Protein AF-A0A239PTC6-F1 (afdb_monomer_lite)

Foldseek 3Di:
DAQDPVLVVLLCVQQDAAQFWDADPVGFTAHQSGQGDPPRDHGDGHDNVVSVVSVRVLLVVLLVLCVVLADDDADNLLSSLSSSLCSPPPSVCSSVFPLSVCRNVVNLVVSLVSLQVPQWDQDPNDIDGDVSSNVSSVVSSVSSPDADPVGDDDPCPDPPVVPPPDPPPDDDDDPDPPDDDDDDDDDDDDDDDDDDDDDDPDDDPPPPPPPPDDDDDDDDDDDDDDDDDDDDDDDDDDDDDDDDDDDDDDPVVVVVVVVVVVVVVVVVVVVVVVVVVVVVVVVD

Secondary structure (DSSP, 8-state):
----HHHHHHHHHHH--EEEEEE-TTS-EEEETTEESTT--TT-B--HHHHHHHHHHHHHHHHHHHHHH--S---HHHHHHHHHHHHHH-HHHHHH-HHHHHHTTT-HHHHHHHHHT--EEEETTEEEE-HHHHHHHHHHHHHHTSPPSS----TT----GGG--------PPPPP---------------------------SSSSSSSS--------------------------PPPPPPPPPPPPPHHHHHHHHHHHHHHHHHHHHHHHHHHHHHHHTT-

Sequence (284 aa):
MKTSPNGVALIKRFEGLELEAYQDIAGIWTIGYGHTGPDVKPGMKITEAEAEALLKRDLKPREEAVERLVKVPLNQNEFDALVSFVYNVGIEAFRKSTALRRLNKGDRIGAAEALTWWNKATVGGVLREVAGLTRRRAAERALFLEPVNPPIVKGEEEVAENSRVTPIEDAPRRPNLAESRSVQGATVAGGAGVAASTLGRNTAQELESKEAGVEAPAPAQPGETAEAGEGAPTETTEVPAEPPTPRKPPIEEAQIQLALMILIVLAVLYVVFARIDDWLRYRR

pLDDT: mean 74.97, std 26.1, range [28.08, 98.81]

Structure (mmCIF, N/CA/C/O backbone):
data_AF-A0A239PTC6-F1
#
_entry.id   AF-A0A239PTC6-F1
#
loop_
_atom_site.group_PDB
_atom_site.id
_atom_site.type_symbol
_atom_site.label_atom_id
_atom_site.label_alt_id
_atom_site.label_comp_id
_atom_site.label_asym_id
_atom_site.label_entity_id
_atom_site.label_seq_id
_atom_site.pdbx_PDB_ins_code
_atom_site.Cartn_x
_atom_site.Cartn_y
_atom_site.Cartn_z
_atom_site.occupancy
_atom_site.B_iso_or_equiv
_atom_site.auth_seq_id
_atom_site.auth_comp_id
_atom_site.auth_asym_id
_atom_site.auth_atom_id
_atom_site.pdbx_PDB_model_num
ATOM 1 N N . MET A 1 1 ? -10.025 -5.919 -13.289 1.00 92.88 1 MET A N 1
ATOM 2 C CA . MET A 1 1 ? -9.471 -6.918 -12.350 1.00 92.88 1 MET A CA 1
ATOM 3 C C . MET A 1 1 ? -9.957 -6.598 -10.942 1.00 92.88 1 MET A C 1
ATOM 5 O O . MET A 1 1 ? -10.418 -5.487 -10.701 1.00 92.88 1 MET A O 1
ATOM 9 N N . LYS A 1 2 ? -9.903 -7.565 -10.025 1.00 96.94 2 LYS A N 1
ATOM 10 C CA . LYS A 1 2 ? -10.209 -7.375 -8.600 1.00 96.94 2 LYS A CA 1
ATOM 11 C C . LYS A 1 2 ? -9.191 -8.118 -7.757 1.00 96.94 2 LYS A C 1
ATOM 13 O O . LYS A 1 2 ? -8.628 -9.097 -8.231 1.00 96.94 2 LYS A O 1
ATOM 18 N N . THR A 1 3 ? -8.941 -7.622 -6.553 1.00 97.94 3 THR A N 1
ATOM 19 C CA . THR A 1 3 ? -7.956 -8.180 -5.622 1.00 97.94 3 THR A CA 1
ATOM 20 C C . THR A 1 3 ? -8.396 -9.585 -5.223 1.00 97.94 3 THR A C 1
ATOM 22 O O . THR A 1 3 ? -9.521 -9.761 -4.750 1.00 97.94 3 THR A O 1
ATOM 25 N N . SER A 1 4 ? -7.552 -10.595 -5.433 1.00 97.75 4 SER A N 1
ATOM 26 C CA . SER A 1 4 ? -7.907 -11.977 -5.092 1.00 97.75 4 SER A CA 1
ATOM 27 C C . SER A 1 4 ? -7.868 -12.207 -3.571 1.00 97.75 4 SER A C 1
ATOM 29 O O . SER A 1 4 ? -7.294 -11.395 -2.837 1.00 97.75 4 SER A O 1
ATOM 31 N N . PRO A 1 5 ? -8.412 -13.332 -3.066 1.00 97.31 5 PRO A N 1
ATOM 32 C CA . PRO A 1 5 ? -8.264 -13.714 -1.662 1.00 97.31 5 PRO A CA 1
ATOM 33 C C . PRO A 1 5 ? -6.803 -13.732 -1.181 1.00 97.31 5 PRO A C 1
ATOM 35 O O . PRO A 1 5 ? -6.547 -13.372 -0.035 1.00 97.31 5 PRO A O 1
ATOM 38 N N . ASN A 1 6 ? -5.842 -14.064 -2.055 1.00 95.38 6 ASN A N 1
ATOM 39 C CA . ASN A 1 6 ? -4.414 -14.057 -1.722 1.00 95.38 6 ASN A CA 1
ATOM 40 C C . ASN A 1 6 ? -3.893 -12.624 -1.526 1.00 95.38 6 ASN A C 1
ATOM 42 O O . ASN A 1 6 ? -3.207 -12.350 -0.540 1.00 95.38 6 ASN A O 1
ATOM 46 N N . GLY A 1 7 ? -4.266 -11.690 -2.409 1.00 97.50 7 GLY A N 1
ATOM 47 C CA . GLY A 1 7 ? -3.957 -10.266 -2.257 1.00 97.50 7 GLY A CA 1
ATOM 48 C C . GLY A 1 7 ? -4.593 -9.649 -1.008 1.00 97.50 7 GLY A C 1
ATOM 49 O O . GLY A 1 7 ? -3.926 -8.934 -0.262 1.00 97.50 7 GLY A O 1
ATOM 50 N N . VAL A 1 8 ? -5.855 -9.985 -0.717 1.00 98.12 8 VAL A N 1
ATOM 51 C CA . VAL A 1 8 ? -6.543 -9.546 0.510 1.00 98.12 8 VAL A CA 1
ATOM 52 C C . VAL A 1 8 ? -5.846 -10.097 1.759 1.00 98.12 8 VAL A C 1
ATOM 54 O O . VAL A 1 8 ? -5.595 -9.339 2.695 1.00 98.12 8 VAL A O 1
ATOM 57 N N . ALA A 1 9 ? -5.474 -11.381 1.774 1.00 97.50 9 ALA A N 1
ATOM 58 C CA . ALA A 1 9 ? -4.747 -11.994 2.886 1.00 97.50 9 ALA A CA 1
ATOM 59 C C . ALA A 1 9 ? -3.350 -11.375 3.090 1.00 97.50 9 ALA A C 1
ATOM 61 O O . ALA A 1 9 ? -2.941 -11.149 4.232 1.00 97.50 9 ALA A O 1
ATOM 62 N N . LEU A 1 10 ? -2.641 -11.044 2.003 1.00 97.62 10 LEU A N 1
ATOM 63 C CA . LEU A 1 10 ? -1.358 -10.340 2.057 1.00 97.62 10 LEU A CA 1
ATOM 64 C C . LEU A 1 10 ? -1.500 -8.964 2.725 1.00 97.62 10 LEU A C 1
ATOM 66 O O . LEU A 1 10 ? -0.682 -8.620 3.576 1.00 97.62 10 LEU A O 1
ATOM 70 N N . ILE A 1 11 ? -2.548 -8.210 2.383 1.00 98.25 11 ILE A N 1
ATOM 71 C CA . ILE A 1 11 ? -2.826 -6.887 2.962 1.00 98.25 11 ILE A CA 1
ATOM 72 C C . ILE A 1 11 ? -3.223 -7.018 4.436 1.00 98.25 11 ILE A C 1
ATOM 74 O O . ILE A 1 11 ? -2.553 -6.425 5.282 1.00 98.25 11 ILE A O 1
ATOM 78 N N . LYS A 1 12 ? -4.213 -7.867 4.771 1.00 97.94 12 LYS A N 1
ATOM 79 C CA . LYS A 1 12 ? -4.626 -8.140 6.166 1.00 97.94 12 LYS A CA 1
ATOM 80 C C . LYS A 1 12 ? -3.421 -8.438 7.073 1.00 97.94 12 LYS A C 1
ATOM 82 O O . LYS A 1 12 ? -3.334 -7.911 8.179 1.00 97.94 12 LYS A O 1
ATOM 87 N N . ARG A 1 13 ? -2.469 -9.249 6.588 1.00 96.56 13 ARG A N 1
ATOM 88 C CA . ARG A 1 13 ? -1.244 -9.647 7.308 1.00 96.56 13 ARG A CA 1
ATOM 89 C C . ARG A 1 13 ? -0.297 -8.483 7.631 1.00 96.56 13 ARG A C 1
ATOM 91 O O . ARG A 1 13 ? 0.494 -8.615 8.564 1.00 96.56 13 ARG A O 1
ATOM 98 N N . PHE A 1 14 ? -0.325 -7.389 6.868 1.00 96.38 14 PHE A N 1
ATOM 99 C CA . PHE A 1 14 ? 0.572 -6.246 7.066 1.00 96.38 14 PHE A CA 1
ATOM 100 C C . PHE A 1 14 ? -0.079 -5.011 7.694 1.00 96.38 14 PHE A C 1
ATOM 102 O O . PHE A 1 14 ? 0.671 -4.211 8.248 1.00 96.38 14 PHE A O 1
ATOM 109 N N . GLU A 1 15 ? -1.407 -4.859 7.642 1.00 95.06 15 GLU A N 1
ATOM 110 C CA . GLU A 1 15 ? -2.094 -3.784 8.384 1.00 95.06 15 GLU A CA 1
ATOM 111 C C . GLU A 1 15 ? -2.404 -4.173 9.841 1.00 95.06 15 GLU A C 1
ATOM 113 O O . GLU A 1 15 ? -2.345 -3.319 10.719 1.00 95.06 15 GLU A O 1
ATOM 118 N N . GLY A 1 16 ? -2.710 -5.450 10.114 1.00 92.44 16 GLY A N 1
ATOM 119 C CA . GLY A 1 16 ? -3.310 -5.864 11.391 1.00 92.44 16 GLY A CA 1
ATOM 120 C C . GLY A 1 16 ? -4.822 -5.603 11.439 1.00 92.44 16 GLY A C 1
ATOM 121 O O . GLY A 1 16 ? -5.391 -5.074 10.488 1.00 92.44 16 GLY A O 1
ATOM 122 N N . LEU A 1 17 ? -5.487 -6.024 12.519 1.00 97.19 17 LEU A N 1
ATOM 123 C CA . LEU A 1 17 ? -6.933 -5.867 12.714 1.00 97.19 17 LEU A CA 1
ATOM 124 C C . LEU A 1 17 ? -7.209 -5.225 14.073 1.00 97.19 17 LEU A C 1
ATOM 126 O O . LEU A 1 17 ? -7.055 -5.886 15.095 1.00 97.19 17 LEU A O 1
ATOM 130 N N . GLU A 1 18 ? -7.690 -3.984 14.066 1.00 97.56 18 GLU A N 1
ATOM 131 C CA . GLU A 1 18 ? -8.126 -3.281 15.276 1.00 97.56 18 GLU A CA 1
ATOM 132 C C . GLU A 1 18 ? -9.652 -3.124 15.275 1.00 97.56 18 GLU A C 1
ATOM 134 O O . GLU A 1 18 ? -10.223 -2.445 14.421 1.00 97.56 18 GLU A O 1
ATOM 139 N N . LEU A 1 19 ? -10.345 -3.777 16.211 1.00 98.25 19 LEU A N 1
ATOM 140 C CA . LEU A 1 19 ? -11.817 -3.765 16.269 1.00 98.25 19 LEU A CA 1
ATOM 141 C C . LEU A 1 19 ? -12.398 -2.542 16.998 1.00 98.25 19 LEU A C 1
ATOM 143 O O . LEU A 1 19 ? -13.612 -2.335 16.978 1.00 98.25 19 LEU A O 1
ATOM 147 N N . GLU A 1 20 ? -11.549 -1.718 17.610 1.00 98.06 20 GLU A N 1
ATOM 148 C CA . GLU A 1 20 ? -11.923 -0.478 18.293 1.00 98.06 20 GLU A CA 1
ATOM 149 C C . GLU A 1 20 ? -11.171 0.704 17.672 1.00 98.06 20 GLU A C 1
ATOM 151 O O . GLU A 1 20 ? -10.013 0.575 17.275 1.00 98.06 20 GLU A O 1
ATOM 156 N N . ALA A 1 21 ? -11.828 1.860 17.555 1.00 97.69 21 ALA A N 1
ATOM 157 C CA . ALA A 1 21 ? -11.207 3.044 16.974 1.00 97.69 21 ALA A CA 1
ATOM 158 C C . ALA A 1 21 ? -10.079 3.571 17.871 1.00 97.69 21 ALA A C 1
ATOM 160 O O . ALA A 1 21 ? -10.308 3.908 19.036 1.00 97.69 21 ALA A O 1
ATOM 161 N N . TYR A 1 22 ? -8.889 3.717 17.294 1.00 96.06 22 TYR A N 1
ATOM 162 C CA . TYR A 1 22 ? -7.695 4.263 17.939 1.00 96.06 22 TYR A CA 1
ATOM 163 C C . TYR A 1 22 ? -7.181 5.489 17.172 1.00 96.06 22 TYR A C 1
ATOM 165 O O . TYR A 1 22 ? -7.601 5.745 16.043 1.00 96.06 22 TYR A O 1
ATOM 173 N N . GLN A 1 23 ? -6.277 6.262 17.775 1.00 93.88 23 GLN A N 1
ATOM 174 C CA . GLN A 1 23 ? -5.541 7.315 17.069 1.00 93.88 23 GLN A CA 1
ATOM 175 C C . GLN A 1 23 ? -4.155 6.803 16.679 1.00 93.88 23 GLN A C 1
ATOM 177 O O . GLN A 1 23 ? -3.446 6.236 17.511 1.00 93.88 23 GLN A O 1
ATOM 182 N N . ASP A 1 24 ? -3.767 7.006 15.422 1.00 89.88 24 ASP A N 1
ATOM 183 C CA . ASP A 1 24 ? -2.417 6.698 14.953 1.00 89.88 24 ASP A CA 1
ATOM 184 C C . ASP A 1 24 ? -1.373 7.716 15.467 1.00 89.88 24 ASP A C 1
ATOM 186 O O . ASP A 1 24 ? -1.684 8.671 16.183 1.00 89.88 24 ASP A O 1
ATOM 190 N N . ILE A 1 25 ? -0.108 7.547 15.065 1.00 83.31 25 ILE A N 1
ATOM 191 C CA . ILE A 1 25 ? 0.990 8.458 15.438 1.00 83.31 25 ILE A CA 1
ATOM 192 C C . ILE A 1 25 ? 0.851 9.890 14.876 1.00 83.31 25 ILE A C 1
ATOM 194 O O . ILE A 1 25 ? 1.637 10.760 15.247 1.00 83.31 25 ILE A O 1
ATOM 198 N N . ALA A 1 26 ? -0.115 10.140 13.987 1.00 82.25 26 ALA A N 1
ATOM 199 C CA . ALA A 1 26 ? -0.477 11.456 13.465 1.00 82.25 26 ALA A CA 1
ATOM 200 C C . ALA A 1 26 ? -1.781 12.005 14.091 1.00 82.25 26 ALA A C 1
ATOM 202 O O . ALA A 1 26 ? -2.231 13.090 13.719 1.00 82.25 26 ALA A O 1
ATOM 203 N N . GLY A 1 27 ? -2.384 11.286 15.047 1.00 89.12 27 GLY A N 1
ATOM 204 C CA . GLY A 1 27 ? -3.640 11.650 15.706 1.00 89.12 27 GLY A CA 1
ATOM 205 C C . GLY A 1 27 ? -4.903 11.291 14.912 1.00 89.12 27 GLY A C 1
ATOM 206 O O . GLY A 1 27 ? -5.996 11.720 15.288 1.00 89.12 27 GLY A O 1
ATOM 207 N N . ILE A 1 28 ? -4.786 10.528 13.823 1.00 93.44 28 ILE A N 1
ATOM 208 C CA . ILE A 1 28 ? -5.886 10.199 12.912 1.00 93.44 28 ILE A CA 1
ATOM 209 C C . ILE A 1 28 ? -6.670 8.998 13.450 1.00 93.44 28 ILE A C 1
ATOM 211 O O . ILE A 1 28 ? -6.102 7.941 13.730 1.00 93.44 28 ILE A O 1
ATOM 215 N N . TRP A 1 29 ? -7.994 9.155 13.560 1.00 96.38 29 TRP A N 1
ATOM 216 C CA . TRP A 1 29 ? -8.897 8.074 13.957 1.00 96.38 29 TRP A CA 1
ATOM 217 C C . TRP A 1 29 ? -8.913 6.959 12.908 1.00 96.38 29 TRP A C 1
ATOM 219 O O . TRP A 1 29 ? -9.290 7.175 11.754 1.00 96.38 29 TRP A O 1
ATOM 229 N N . THR A 1 30 ? -8.501 5.773 13.346 1.00 96.25 30 THR A N 1
ATOM 230 C CA . THR A 1 30 ? -8.235 4.590 12.526 1.00 96.25 30 THR A CA 1
ATOM 231 C C . THR A 1 30 ? -8.948 3.374 13.124 1.00 96.25 30 THR A C 1
ATOM 233 O O . THR A 1 30 ? -9.073 3.273 14.344 1.00 96.25 30 THR A O 1
ATOM 236 N N . ILE A 1 31 ? -9.449 2.464 12.283 1.00 98.31 31 ILE A N 1
ATOM 237 C CA . ILE A 1 31 ? -10.138 1.232 12.709 1.00 98.31 31 ILE A CA 1
ATOM 238 C C . ILE A 1 31 ? -10.003 0.119 11.650 1.00 98.31 31 ILE A C 1
ATOM 240 O O . ILE A 1 31 ? -9.697 0.380 10.487 1.00 98.31 31 ILE A O 1
ATOM 244 N N . GLY A 1 32 ? -10.248 -1.136 12.018 1.00 98.12 32 GLY A N 1
ATOM 245 C CA . GLY A 1 32 ? -10.210 -2.288 11.118 1.00 98.12 32 GLY A CA 1
ATOM 246 C C . GLY A 1 32 ? -8.804 -2.561 10.582 1.00 98.12 32 GLY A C 1
ATOM 247 O O . GLY A 1 32 ? -7.836 -2.573 11.337 1.00 98.12 32 GLY A O 1
ATOM 248 N N . TYR A 1 33 ? -8.692 -2.758 9.266 1.00 97.62 33 TYR A N 1
ATOM 249 C CA . TYR A 1 33 ? -7.422 -2.957 8.553 1.00 97.62 33 TYR A CA 1
ATOM 250 C C . TYR A 1 33 ? -6.807 -1.614 8.106 1.00 97.62 33 TYR A C 1
ATOM 252 O O . TYR A 1 33 ? -6.565 -1.387 6.917 1.00 97.62 33 TYR A O 1
ATOM 260 N N . GLY A 1 34 ? -6.625 -0.684 9.048 1.00 95.38 34 GLY A N 1
ATOM 261 C CA . GLY A 1 34 ? -6.104 0.662 8.770 1.00 95.38 34 GLY A CA 1
ATOM 262 C C . GLY A 1 34 ? -7.085 1.594 8.041 1.00 95.38 34 GLY A C 1
ATOM 263 O O . GLY A 1 34 ? -6.656 2.500 7.324 1.00 95.38 34 GLY A O 1
ATOM 264 N N . HIS A 1 35 ? -8.397 1.378 8.185 1.00 97.25 35 HIS A N 1
ATOM 265 C CA . HIS A 1 35 ? -9.407 2.262 7.607 1.00 97.25 35 HIS A CA 1
ATOM 266 C C . HIS A 1 35 ? -9.439 3.612 8.344 1.00 97.25 35 HIS A C 1
ATOM 268 O O . HIS A 1 35 ? -9.497 3.656 9.573 1.00 97.25 35 HIS A O 1
ATOM 274 N N . THR A 1 36 ? -9.457 4.709 7.584 1.00 94.75 36 THR A N 1
ATOM 275 C CA . THR A 1 36 ? -9.547 6.093 8.077 1.00 94.75 36 THR A CA 1
ATOM 276 C C . THR A 1 36 ? -10.586 6.879 7.274 1.00 94.75 36 THR A C 1
ATOM 278 O O . THR A 1 36 ? -10.716 6.706 6.059 1.00 94.75 36 THR A O 1
ATOM 281 N N . GLY A 1 37 ? -11.333 7.763 7.938 1.00 91.62 37 GLY A N 1
ATOM 282 C CA . GLY A 1 37 ? -12.399 8.542 7.304 1.00 91.62 37 GLY A CA 1
ATOM 283 C C . GLY A 1 37 ? -13.195 9.402 8.295 1.00 91.62 37 GLY A C 1
ATOM 284 O O . GLY A 1 37 ? -13.055 9.227 9.504 1.00 91.62 37 GLY A O 1
ATOM 285 N N . PRO A 1 38 ? -14.047 10.329 7.812 1.00 91.94 38 PRO A N 1
ATOM 286 C CA . PRO A 1 38 ? -14.917 11.159 8.659 1.00 91.94 38 PRO A CA 1
ATOM 287 C C . PRO A 1 38 ? -16.043 10.361 9.349 1.00 91.94 38 PRO A C 1
ATOM 289 O O . PRO A 1 38 ? -16.756 10.884 10.210 1.00 91.94 38 PRO A O 1
ATOM 292 N N . ASP A 1 39 ? -16.228 9.104 8.952 1.00 94.00 39 ASP A N 1
ATOM 293 C CA . ASP A 1 39 ? -17.099 8.116 9.573 1.00 94.00 39 ASP A CA 1
ATOM 294 C C . ASP A 1 39 ? -16.446 7.377 10.759 1.00 94.00 39 ASP A C 1
ATOM 296 O O . ASP A 1 39 ? -17.183 6.902 11.623 1.00 94.00 39 ASP A O 1
ATOM 300 N N . VAL A 1 40 ? -15.110 7.362 10.880 1.00 96.50 40 VAL A N 1
ATOM 301 C CA . VAL A 1 40 ? -14.395 6.793 12.042 1.00 96.50 40 VAL A CA 1
ATOM 302 C C . VAL A 1 40 ? -14.389 7.792 13.203 1.00 96.50 40 VAL A C 1
ATOM 304 O O . VAL A 1 40 ? -14.087 8.972 13.021 1.00 96.50 40 VAL A O 1
ATOM 307 N N . LYS A 1 41 ? -14.760 7.342 14.410 1.00 94.00 41 LYS A N 1
ATOM 308 C CA . LYS A 1 41 ? -15.008 8.214 15.575 1.00 94.00 41 LYS A CA 1
ATOM 309 C C . LYS A 1 41 ? -14.505 7.602 16.892 1.00 94.00 41 LYS A C 1
ATOM 311 O O . LYS A 1 41 ? -14.487 6.376 17.001 1.00 94.00 41 LYS A O 1
ATOM 316 N N . PRO A 1 42 ? -14.165 8.424 17.908 1.00 96.31 42 PRO A N 1
ATOM 317 C CA . PRO A 1 42 ? -13.786 7.937 19.234 1.00 96.31 42 PRO A CA 1
ATOM 318 C C . PRO A 1 42 ? -14.818 6.956 19.806 1.00 96.31 42 PRO A C 1
ATOM 320 O O . PRO A 1 42 ? -16.018 7.226 19.761 1.00 96.31 42 PRO A O 1
ATOM 323 N N . GLY A 1 43 ? -14.355 5.832 20.358 1.00 95.81 43 GLY A N 1
ATOM 324 C CA . GLY A 1 43 ? -15.219 4.821 20.985 1.00 95.81 43 GLY A CA 1
ATOM 325 C C . GLY A 1 43 ? -16.064 3.978 20.019 1.00 95.81 43 GLY A C 1
ATOM 326 O O . GLY A 1 43 ? -16.847 3.148 20.478 1.00 95.81 43 GLY A O 1
ATOM 327 N N . MET A 1 44 ? -15.917 4.153 18.701 1.00 97.62 44 MET A N 1
ATOM 328 C CA . MET A 1 44 ? -16.504 3.247 17.712 1.00 97.62 44 MET A CA 1
ATOM 329 C C . MET A 1 44 ? -15.878 1.853 17.843 1.00 97.62 44 MET A C 1
ATOM 331 O O . MET A 1 44 ? -14.659 1.726 17.944 1.00 97.62 44 MET A O 1
ATOM 335 N N . LYS A 1 45 ? -16.714 0.812 17.800 1.00 98.25 45 LYS A N 1
ATOM 336 C CA . LYS A 1 45 ? -16.296 -0.594 17.721 1.00 98.25 45 LYS A CA 1
ATOM 337 C C . LYS A 1 45 ? -16.974 -1.258 16.527 1.00 98.25 45 LYS A C 1
ATOM 339 O O . LYS A 1 45 ? -18.082 -0.857 16.170 1.00 98.25 45 LYS A O 1
ATOM 344 N N . ILE A 1 46 ? -16.322 -2.251 15.931 1.00 98.31 46 ILE A N 1
ATOM 345 C CA . ILE A 1 46 ? -16.830 -3.017 14.784 1.00 98.31 46 ILE A CA 1
ATOM 346 C C . ILE A 1 46 ? -16.567 -4.514 14.948 1.00 98.31 46 ILE A C 1
ATOM 348 O O . ILE A 1 46 ? -15.688 -4.934 15.696 1.00 98.31 46 ILE A O 1
ATOM 352 N N . THR A 1 47 ? -17.314 -5.331 14.213 1.00 98.56 47 THR A N 1
ATOM 353 C CA . THR A 1 47 ? -17.015 -6.755 14.008 1.00 98.56 47 THR A CA 1
ATOM 354 C C . THR A 1 47 ? -15.929 -6.956 12.943 1.00 98.56 47 THR A C 1
ATOM 356 O O . THR A 1 47 ? -15.689 -6.081 12.107 1.00 98.56 47 THR A O 1
ATOM 359 N N . GLU A 1 48 ? -15.301 -8.139 12.892 1.00 97.81 48 GLU A N 1
ATOM 360 C CA . GLU A 1 48 ? -14.373 -8.471 11.793 1.00 97.81 48 GLU A CA 1
ATOM 361 C C . GLU A 1 48 ? -15.073 -8.427 10.419 1.00 97.81 48 GLU A C 1
ATOM 363 O O . GLU A 1 48 ? -14.477 -7.985 9.439 1.00 97.81 48 GLU A O 1
ATOM 368 N N . ALA A 1 49 ? -16.353 -8.805 10.337 1.00 98.06 49 ALA A N 1
ATOM 369 C CA . ALA A 1 49 ? -17.125 -8.744 9.094 1.00 98.06 49 ALA A CA 1
ATOM 370 C C . ALA A 1 49 ? -17.297 -7.300 8.578 1.00 98.06 49 ALA A C 1
ATOM 372 O O . ALA A 1 49 ? -17.210 -7.049 7.373 1.00 98.06 49 ALA A O 1
ATOM 373 N N . GLU A 1 50 ? -17.482 -6.336 9.481 1.00 98.19 50 GLU A N 1
ATOM 374 C CA . GLU A 1 50 ? -17.497 -4.908 9.151 1.00 98.19 50 GLU A CA 1
ATOM 375 C C . GLU A 1 50 ? -16.092 -4.396 8.806 1.00 98.19 50 GLU A C 1
ATOM 377 O O . GLU A 1 50 ? -15.944 -3.651 7.837 1.00 98.19 50 GLU A O 1
ATOM 382 N N . ALA A 1 51 ? -15.044 -4.852 9.502 1.00 98.25 51 ALA A N 1
ATOM 383 C CA . ALA A 1 51 ? -13.657 -4.540 9.146 1.00 98.25 51 ALA A CA 1
ATOM 384 C C . ALA A 1 51 ? -13.295 -5.048 7.736 1.00 98.25 51 ALA A C 1
ATOM 386 O O . ALA A 1 51 ? -12.637 -4.341 6.970 1.00 98.25 51 ALA A O 1
ATOM 387 N N . GLU A 1 52 ? -13.777 -6.231 7.339 1.00 97.31 52 GLU A N 1
ATOM 388 C CA . GLU A 1 52 ? -13.665 -6.710 5.960 1.00 97.31 52 GLU A CA 1
ATOM 389 C C . GLU A 1 52 ? -14.451 -5.852 4.965 1.00 97.31 52 GLU A C 1
ATOM 391 O O . GLU A 1 52 ? -13.979 -5.634 3.849 1.00 97.31 52 GLU A O 1
ATOM 396 N N . ALA A 1 53 ? -15.654 -5.394 5.323 1.00 97.69 53 ALA A N 1
ATOM 397 C CA . ALA A 1 53 ? -16.458 -4.532 4.460 1.00 97.69 53 ALA A CA 1
ATOM 398 C C . ALA A 1 53 ? -15.776 -3.169 4.238 1.00 97.69 53 ALA A C 1
ATOM 400 O O . ALA A 1 53 ? -15.739 -2.682 3.106 1.00 97.69 53 ALA A O 1
ATOM 401 N N . LEU A 1 54 ? -15.164 -2.603 5.285 1.00 98.25 54 LEU A N 1
ATOM 402 C CA . LEU A 1 54 ? -14.324 -1.406 5.204 1.00 98.25 54 LEU A CA 1
ATOM 403 C C . LEU A 1 54 ? -13.095 -1.643 4.316 1.00 98.25 54 LEU A C 1
ATOM 405 O O . LEU A 1 54 ? -12.879 -0.873 3.383 1.00 98.25 54 LEU A O 1
ATOM 409 N N . LEU A 1 55 ? -12.359 -2.745 4.506 1.00 98.06 55 LEU A N 1
ATOM 410 C CA . LEU A 1 55 ? -11.218 -3.099 3.651 1.00 98.06 55 LEU A CA 1
ATOM 411 C C . LEU A 1 55 ? -11.635 -3.255 2.177 1.00 98.06 55 LEU A C 1
ATOM 413 O O . LEU A 1 55 ? -10.983 -2.711 1.291 1.00 98.06 55 LEU A O 1
ATOM 417 N N . LYS A 1 56 ? -12.754 -3.932 1.889 1.00 97.19 56 LYS A N 1
ATOM 418 C CA . LYS A 1 56 ? -13.296 -4.080 0.522 1.00 97.19 56 LYS A CA 1
ATOM 419 C C . LYS A 1 56 ? -13.712 -2.728 -0.080 1.00 97.19 56 LYS A C 1
ATOM 421 O O . LYS A 1 56 ? -13.472 -2.492 -1.266 1.00 97.19 56 LYS A O 1
ATOM 426 N N . ARG A 1 57 ? -14.279 -1.819 0.727 1.00 97.31 57 ARG A N 1
ATOM 427 C CA . ARG A 1 57 ? -14.580 -0.425 0.341 1.00 97.31 57 ARG A CA 1
ATOM 428 C C . ARG A 1 57 ? -13.303 0.351 0.011 1.00 97.31 57 ARG A C 1
ATOM 430 O O . ARG A 1 57 ? -13.276 1.059 -0.993 1.00 97.31 57 ARG A O 1
ATOM 437 N N . ASP A 1 58 ? -12.254 0.195 0.815 1.00 97.31 58 ASP A N 1
ATOM 438 C CA . ASP A 1 58 ? -10.970 0.862 0.611 1.00 97.31 58 ASP A CA 1
ATOM 439 C C . ASP A 1 58 ? -10.193 0.326 -0.592 1.00 97.31 58 ASP A C 1
ATOM 441 O O . ASP A 1 58 ? -9.613 1.121 -1.331 1.00 97.31 58 ASP A O 1
ATOM 445 N N . LEU A 1 59 ? -10.183 -0.987 -0.833 1.00 98.31 59 LEU A N 1
ATOM 446 C CA . LEU A 1 59 ? -9.453 -1.582 -1.957 1.00 98.31 59 LEU A CA 1
ATOM 447 C C . LEU A 1 59 ? -9.910 -1.007 -3.303 1.00 98.31 59 LEU A C 1
ATOM 449 O O . LEU A 1 59 ? -9.061 -0.709 -4.141 1.00 98.31 59 LEU A O 1
ATOM 453 N N . LYS A 1 60 ? -11.211 -0.748 -3.486 1.00 98.19 60 LYS A N 1
ATOM 454 C CA . LYS A 1 60 ? -11.798 -0.263 -4.749 1.00 98.19 60 LYS A CA 1
ATOM 455 C C . LYS A 1 60 ? -11.033 0.911 -5.408 1.00 98.19 60 LYS A C 1
ATOM 457 O O . LYS A 1 60 ? -10.570 0.730 -6.533 1.00 98.19 60 LYS A O 1
ATOM 462 N N . PRO A 1 61 ? -10.821 2.082 -4.771 1.00 98.06 61 PRO A N 1
ATOM 463 C CA . PRO A 1 61 ? -10.045 3.172 -5.376 1.00 98.06 61 PRO A CA 1
ATOM 464 C C . PRO A 1 61 ? -8.549 2.860 -5.577 1.00 98.06 61 PRO A C 1
ATOM 466 O O . PRO A 1 61 ? -7.901 3.529 -6.385 1.00 98.06 61 PRO A O 1
ATOM 469 N N . ARG A 1 62 ? -7.976 1.864 -4.879 1.00 98.56 62 ARG A N 1
ATOM 470 C CA . ARG A 1 62 ? -6.600 1.391 -5.133 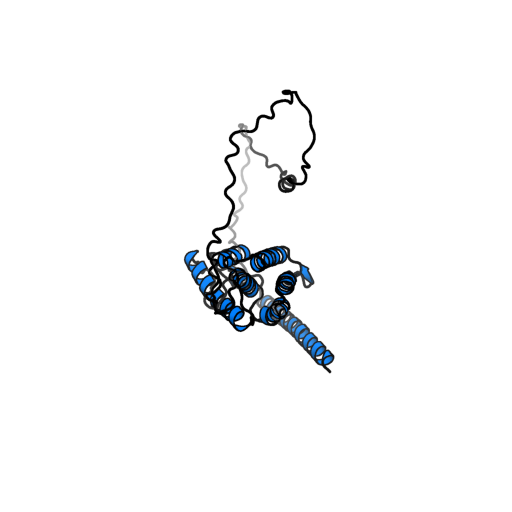1.00 98.56 62 ARG A CA 1
ATOM 471 C C . ARG A 1 62 ? -6.551 0.465 -6.358 1.00 98.56 62 ARG A C 1
ATOM 473 O O . ARG A 1 62 ? -5.665 0.632 -7.191 1.00 98.56 62 ARG A O 1
ATOM 480 N N . GLU A 1 63 ? -7.532 -0.420 -6.527 1.00 98.69 63 GLU A N 1
ATOM 481 C CA . GLU A 1 63 ? -7.731 -1.240 -7.734 1.00 98.69 63 GLU A CA 1
ATOM 482 C C . GLU A 1 63 ? -7.904 -0.359 -8.981 1.00 98.69 63 GLU A C 1
ATOM 484 O O . GLU A 1 63 ? -7.125 -0.466 -9.926 1.00 98.69 63 GLU A O 1
ATOM 489 N N . GLU A 1 64 ? -8.847 0.588 -8.941 1.00 98.62 64 GLU A N 1
ATOM 490 C CA . GLU A 1 64 ? -9.119 1.550 -10.023 1.00 98.62 64 GLU A CA 1
ATOM 491 C C . GLU A 1 64 ? -7.891 2.423 -10.351 1.00 98.62 64 GLU A C 1
ATOM 493 O O . GLU A 1 64 ? -7.711 2.892 -11.480 1.00 98.62 64 GLU A O 1
ATOM 498 N N . ALA A 1 65 ? -7.008 2.655 -9.373 1.00 98.50 65 ALA A N 1
ATOM 499 C CA . ALA A 1 65 ? -5.734 3.321 -9.603 1.00 98.50 65 ALA A CA 1
ATOM 500 C C . ALA A 1 65 ? -4.716 2.423 -10.318 1.00 98.50 65 ALA A C 1
ATOM 502 O O . ALA A 1 65 ? -4.047 2.919 -11.223 1.00 98.50 65 ALA A O 1
ATOM 503 N N . VAL A 1 66 ? -4.604 1.137 -9.966 1.00 98.62 66 VAL A N 1
ATOM 504 C CA . VAL A 1 66 ? -3.737 0.182 -10.680 1.00 98.62 66 VAL A CA 1
ATOM 505 C C . VAL A 1 66 ? -4.205 0.019 -12.128 1.00 98.62 66 VAL A C 1
ATOM 507 O O . VAL A 1 66 ? -3.404 0.233 -13.037 1.00 98.62 66 VAL A O 1
ATOM 510 N N . GLU A 1 67 ? -5.497 -0.240 -12.353 1.00 97.94 67 GLU A N 1
ATOM 511 C CA . GLU A 1 67 ? -6.087 -0.412 -13.693 1.00 97.94 67 GLU A CA 1
ATOM 512 C C . GLU A 1 67 ? -5.853 0.796 -14.612 1.00 97.94 67 GLU A C 1
ATOM 514 O O . GLU A 1 67 ? -5.516 0.641 -15.782 1.00 97.94 67 GLU A O 1
ATOM 519 N N . ARG A 1 68 ? -6.003 2.017 -14.085 1.00 98.44 68 ARG A N 1
ATOM 520 C CA . ARG A 1 68 ? -5.853 3.262 -14.857 1.00 98.44 68 ARG A CA 1
ATOM 521 C C . ARG A 1 68 ? -4.396 3.668 -15.102 1.00 98.44 68 ARG A C 1
ATOM 523 O O . ARG A 1 68 ? -4.127 4.446 -16.020 1.00 98.44 68 ARG A O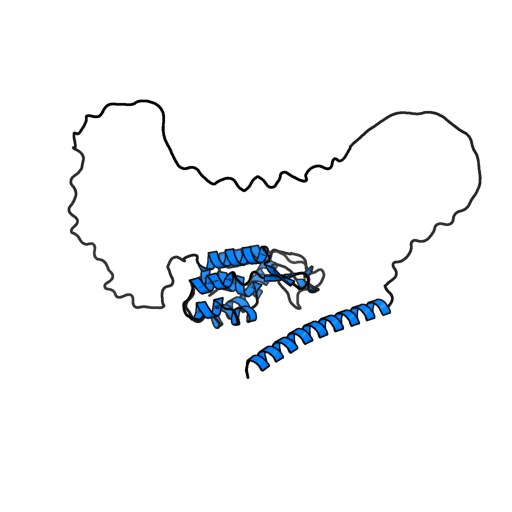 1
ATOM 530 N N . LEU A 1 69 ? -3.465 3.250 -14.243 1.00 98.50 69 LEU A N 1
ATOM 531 C CA . LEU A 1 69 ? -2.066 3.694 -14.294 1.00 98.50 69 LEU A CA 1
ATOM 532 C C . LEU A 1 69 ? -1.143 2.698 -14.996 1.00 98.50 69 LEU A C 1
ATOM 534 O O . LEU A 1 69 ? -0.157 3.126 -15.608 1.00 98.50 69 LEU A O 1
ATOM 538 N N . VAL A 1 70 ? -1.437 1.400 -14.917 1.00 98.50 70 VAL A N 1
ATOM 539 C CA . VAL A 1 70 ? -0.666 0.361 -15.603 1.00 98.50 70 VAL A CA 1
ATOM 540 C C . VAL A 1 70 ? -1.112 0.255 -17.064 1.00 98.50 70 VAL A C 1
ATOM 542 O O . VAL A 1 70 ? -2.295 0.291 -17.375 1.00 98.50 70 VAL A O 1
ATOM 545 N N . LYS A 1 71 ? -0.141 0.166 -17.978 1.00 98.06 71 LYS A N 1
ATOM 546 C CA . LYS A 1 71 ? -0.339 0.204 -19.440 1.00 98.06 71 LYS A CA 1
ATOM 547 C C . LYS A 1 71 ? -0.003 -1.109 -20.150 1.00 98.06 71 LYS A C 1
ATOM 549 O O . LYS A 1 71 ? -0.026 -1.166 -21.375 1.00 98.06 71 LYS A O 1
ATOM 554 N N . VAL A 1 72 ? 0.353 -2.137 -19.388 1.0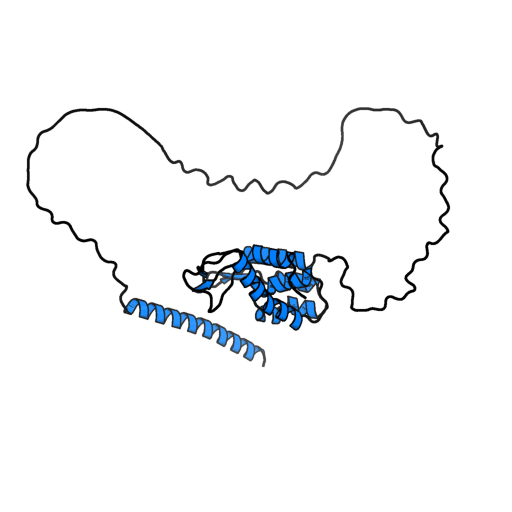0 96.81 72 VAL A N 1
ATOM 555 C CA . VAL A 1 72 ? 0.661 -3.486 -19.874 1.00 96.81 72 VAL A CA 1
ATOM 556 C C . VAL A 1 72 ? -0.325 -4.480 -19.254 1.00 96.81 72 VAL A C 1
ATOM 558 O O . VAL A 1 72 ? -0.771 -4.239 -18.132 1.00 96.81 72 VAL A O 1
ATOM 561 N N . PRO A 1 73 ? -0.659 -5.598 -19.926 1.00 95.81 73 PRO A N 1
ATOM 562 C CA . PRO A 1 73 ? -1.438 -6.666 -19.307 1.00 95.81 73 PRO A CA 1
ATOM 563 C C . PRO A 1 73 ? -0.762 -7.168 -18.027 1.00 95.81 73 PRO A C 1
ATOM 565 O O . PRO A 1 73 ? 0.467 -7.295 -17.996 1.00 95.81 73 PRO A O 1
ATOM 568 N N . LEU A 1 74 ? -1.560 -7.470 -17.003 1.00 95.81 74 LEU A N 1
ATOM 569 C CA . LEU A 1 74 ? -1.124 -8.025 -15.720 1.00 95.81 74 LEU A CA 1
ATOM 570 C C . LEU A 1 74 ? -1.726 -9.412 -15.508 1.00 95.81 74 LEU A C 1
ATOM 572 O O . LEU A 1 74 ? -2.857 -9.667 -15.924 1.00 95.81 74 LEU A O 1
ATOM 576 N N . ASN A 1 75 ? -1.003 -10.279 -14.802 1.00 95.00 75 ASN A N 1
ATOM 577 C CA . ASN A 1 75 ? -1.620 -11.427 -14.146 1.00 95.00 75 ASN A CA 1
ATOM 578 C C . ASN A 1 75 ? -2.207 -11.053 -12.772 1.00 95.00 75 ASN A C 1
ATOM 580 O O . ASN A 1 75 ? -1.990 -9.954 -12.258 1.00 95.00 75 ASN A O 1
ATOM 584 N N . GLN A 1 76 ? -2.961 -11.977 -12.174 1.00 97.12 76 GLN A N 1
ATOM 585 C CA . GLN A 1 76 ? -3.633 -11.752 -10.894 1.00 97.12 76 GLN A CA 1
ATOM 586 C C . GLN A 1 76 ? -2.658 -11.469 -9.739 1.00 97.12 76 GLN A C 1
ATOM 588 O O . GLN A 1 76 ? -2.919 -10.574 -8.942 1.00 97.12 76 GLN A O 1
ATOM 593 N N . ASN A 1 77 ? -1.522 -12.166 -9.678 1.00 97.44 77 ASN A N 1
ATOM 594 C CA . ASN A 1 77 ? -0.522 -11.993 -8.623 1.00 97.44 77 ASN A CA 1
ATOM 595 C C . ASN A 1 77 ? 0.213 -10.645 -8.759 1.00 97.44 77 ASN A C 1
ATOM 597 O O . ASN A 1 77 ? 0.425 -9.941 -7.771 1.00 97.44 77 ASN A O 1
ATOM 601 N N . GLU A 1 78 ? 0.536 -10.235 -9.991 1.00 98.12 78 GLU A N 1
ATOM 602 C CA . GLU A 1 78 ? 1.060 -8.897 -10.290 1.00 98.12 78 GLU A CA 1
ATOM 603 C C . GLU A 1 78 ? 0.070 -7.803 -9.874 1.00 98.12 78 GLU A C 1
ATOM 605 O O . GLU A 1 78 ? 0.466 -6.819 -9.251 1.00 98.12 78 GLU A O 1
ATOM 610 N N . PHE A 1 79 ? -1.219 -7.973 -10.187 1.00 98.50 79 PHE A N 1
ATOM 611 C CA . PHE A 1 79 ? -2.270 -7.034 -9.794 1.00 98.50 79 PHE A CA 1
ATOM 612 C C . PHE A 1 79 ? -2.419 -6.950 -8.267 1.00 98.50 79 PHE A C 1
ATOM 614 O O . PHE A 1 79 ? -2.370 -5.854 -7.712 1.00 98.50 79 PHE A O 1
ATOM 621 N N . ASP A 1 80 ? -2.524 -8.088 -7.581 1.00 98.62 80 ASP A N 1
ATOM 622 C CA . ASP A 1 80 ? -2.667 -8.176 -6.124 1.00 98.62 80 ASP A CA 1
ATOM 623 C C . ASP A 1 80 ? -1.487 -7.531 -5.382 1.00 98.62 80 ASP A C 1
ATOM 625 O O . ASP A 1 80 ? -1.680 -6.739 -4.455 1.00 98.62 80 ASP A O 1
ATOM 629 N N . ALA A 1 81 ? -0.256 -7.820 -5.816 1.00 98.69 81 ALA A N 1
ATOM 630 C CA . ALA A 1 81 ? 0.948 -7.226 -5.247 1.00 98.69 81 ALA A CA 1
ATOM 631 C C . ALA A 1 81 ? 0.997 -5.703 -5.454 1.00 98.69 81 ALA A C 1
ATOM 633 O O . ALA A 1 81 ? 1.380 -4.967 -4.541 1.00 98.69 81 ALA A O 1
ATOM 634 N N . LEU A 1 82 ? 0.568 -5.213 -6.625 1.00 98.81 82 LEU A N 1
ATOM 635 C CA . LEU A 1 82 ? 0.457 -3.779 -6.892 1.00 98.81 82 LEU A CA 1
ATOM 636 C C . LEU A 1 82 ? -0.644 -3.118 -6.057 1.00 98.81 82 LEU A C 1
ATOM 638 O O . LEU A 1 82 ? -0.420 -2.017 -5.559 1.00 98.81 82 LEU A O 1
ATOM 642 N N . VAL A 1 83 ? -1.794 -3.762 -5.841 1.00 98.81 83 VAL A N 1
ATOM 643 C CA . VAL A 1 83 ? -2.841 -3.217 -4.960 1.00 98.81 83 VAL A CA 1
ATOM 644 C C . VAL A 1 83 ? -2.360 -3.167 -3.506 1.00 98.81 83 VAL A C 1
ATOM 646 O O . VAL A 1 83 ? -2.532 -2.129 -2.869 1.00 98.81 83 VAL A O 1
ATOM 649 N N . SER A 1 84 ? -1.672 -4.200 -2.998 1.00 98.75 84 SER A N 1
ATOM 650 C CA . SER A 1 84 ? -1.056 -4.169 -1.655 1.00 98.75 84 SER A CA 1
ATOM 651 C C . SER A 1 84 ? -0.030 -3.045 -1.514 1.00 98.75 84 SER A C 1
ATOM 653 O O . SER A 1 84 ? -0.016 -2.325 -0.511 1.00 98.75 84 SER A O 1
ATOM 655 N N . PHE A 1 85 ? 0.794 -2.846 -2.545 1.00 98.75 85 PHE A N 1
ATOM 656 C CA . PHE A 1 85 ? 1.753 -1.751 -2.590 1.00 98.75 85 PHE A CA 1
ATOM 657 C C . PHE A 1 85 ? 1.050 -0.383 -2.551 1.00 98.75 85 PHE A C 1
ATOM 659 O O . PHE A 1 85 ? 1.382 0.460 -1.716 1.00 98.75 85 PHE A O 1
ATOM 666 N N . VAL A 1 86 ? 0.043 -0.174 -3.408 1.00 98.69 86 VAL A N 1
ATOM 667 C CA . VAL A 1 86 ? -0.742 1.072 -3.504 1.00 98.69 86 VAL A CA 1
ATOM 668 C C . VAL A 1 86 ? -1.532 1.360 -2.227 1.00 98.69 86 VAL A C 1
ATOM 670 O O . VAL A 1 86 ? -1.656 2.528 -1.859 1.00 98.69 86 VAL A O 1
ATOM 673 N N . TYR A 1 87 ? -2.034 0.333 -1.537 1.00 98.25 87 TYR A N 1
ATOM 674 C CA . TYR A 1 87 ? -2.704 0.480 -0.242 1.00 98.25 87 TYR A CA 1
ATOM 675 C C . TYR A 1 87 ? -1.775 1.127 0.791 1.00 98.25 87 TYR A C 1
ATOM 677 O O . TYR A 1 87 ? -2.183 2.046 1.493 1.00 98.25 87 TYR A O 1
ATOM 685 N N . ASN A 1 88 ? -0.507 0.707 0.812 1.00 97.62 88 ASN A N 1
ATOM 686 C CA . ASN A 1 88 ? 0.482 1.154 1.787 1.00 97.62 88 ASN A CA 1
ATOM 687 C C . ASN A 1 88 ? 1.179 2.480 1.444 1.00 97.62 88 ASN A C 1
ATOM 689 O O . ASN A 1 88 ? 1.409 3.280 2.345 1.00 97.62 88 ASN A O 1
ATOM 693 N N . VAL A 1 89 ? 1.557 2.716 0.180 1.00 96.88 89 VAL A N 1
ATOM 694 C CA . VAL A 1 89 ? 2.273 3.956 -0.204 1.00 96.88 89 VAL A CA 1
ATOM 695 C C . VAL A 1 89 ? 1.345 5.069 -0.699 1.00 96.88 89 VAL A C 1
ATOM 697 O O . VAL A 1 89 ? 1.764 6.219 -0.816 1.00 96.88 89 VAL A O 1
ATOM 700 N N . GLY A 1 90 ? 0.090 4.742 -1.009 1.00 97.19 90 GLY A N 1
ATOM 701 C CA . GLY A 1 90 ? -0.879 5.658 -1.597 1.00 97.19 90 GLY A CA 1
ATOM 702 C C . GLY A 1 90 ? -0.755 5.809 -3.120 1.00 97.19 90 GLY A C 1
ATOM 703 O O . GLY A 1 90 ? 0.310 5.680 -3.733 1.00 97.19 90 GLY A O 1
ATOM 704 N N . ILE A 1 91 ? -1.885 6.142 -3.747 1.00 98.38 91 ILE A N 1
ATOM 705 C CA . ILE A 1 91 ? -2.056 6.230 -5.209 1.00 98.38 91 ILE A CA 1
ATOM 706 C C . ILE A 1 91 ? -1.052 7.193 -5.866 1.00 98.38 91 ILE A C 1
ATOM 708 O O . ILE A 1 91 ? -0.519 6.908 -6.939 1.00 98.38 91 ILE A O 1
ATOM 712 N N . GLU A 1 92 ? -0.771 8.332 -5.231 1.00 98.12 92 GLU A N 1
ATOM 713 C CA . GLU A 1 92 ? 0.080 9.373 -5.815 1.00 98.12 92 GLU A CA 1
ATOM 714 C C . GLU A 1 92 ? 1.580 9.043 -5.733 1.00 98.12 92 GLU A C 1
ATOM 716 O O . GLU A 1 92 ? 2.338 9.371 -6.650 1.00 98.12 92 GLU A O 1
ATOM 721 N N . ALA A 1 93 ? 2.008 8.323 -4.692 1.00 97.88 93 ALA A N 1
ATOM 722 C CA . ALA A 1 93 ? 3.360 7.781 -4.607 1.00 97.88 93 ALA A CA 1
ATOM 723 C C . ALA A 1 93 ? 3.579 6.696 -5.673 1.00 97.88 93 ALA A C 1
ATOM 725 O O . ALA A 1 93 ? 4.578 6.723 -6.397 1.00 97.88 93 ALA A O 1
ATOM 726 N N . PHE A 1 94 ? 2.600 5.800 -5.853 1.00 98.62 94 PHE A N 1
ATOM 727 C CA . PHE A 1 94 ? 2.627 4.792 -6.913 1.00 98.62 94 PHE A CA 1
ATOM 728 C C . PHE A 1 94 ? 2.678 5.409 -8.318 1.00 98.62 94 PHE A C 1
ATOM 730 O O . PHE A 1 94 ? 3.535 5.008 -9.111 1.00 98.62 94 PHE A O 1
ATOM 737 N N . ARG A 1 95 ? 1.862 6.439 -8.605 1.00 98.50 95 ARG A N 1
ATOM 738 C CA . ARG A 1 95 ? 1.884 7.191 -9.880 1.00 98.50 95 ARG A CA 1
ATOM 739 C C . ARG A 1 95 ? 3.289 7.686 -10.247 1.00 98.50 95 ARG A C 1
ATOM 741 O O . ARG A 1 95 ? 3.668 7.664 -11.416 1.00 98.50 95 ARG A O 1
ATOM 748 N N . LYS A 1 96 ? 4.057 8.138 -9.253 1.00 98.19 96 LYS A N 1
ATOM 749 C 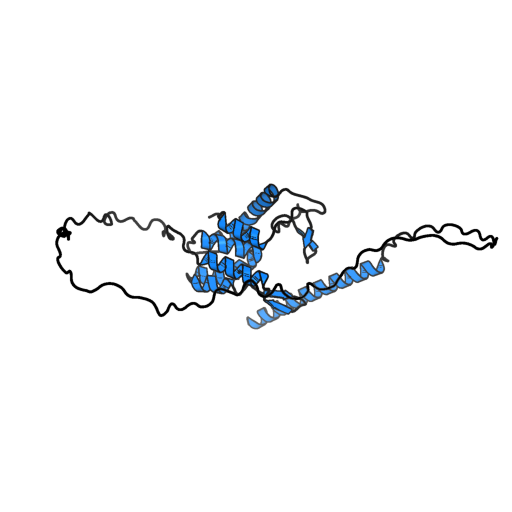CA . LYS A 1 96 ? 5.421 8.675 -9.413 1.00 98.19 96 LYS A CA 1
ATOM 750 C C . LYS A 1 96 ? 6.521 7.603 -9.319 1.00 98.19 96 LYS A C 1
ATOM 752 O O . LYS A 1 96 ? 7.687 7.896 -9.592 1.00 98.19 96 LYS A O 1
ATOM 757 N N . SER A 1 97 ? 6.178 6.367 -8.955 1.00 98.44 97 SER A N 1
ATOM 758 C CA . SER A 1 97 ? 7.144 5.316 -8.622 1.00 98.44 97 SER A CA 1
ATOM 759 C C . SER A 1 97 ? 8.010 4.852 -9.802 1.00 98.44 97 SER A C 1
ATOM 761 O O . SER A 1 97 ? 7.605 4.842 -10.969 1.00 98.44 97 SER A O 1
ATOM 763 N N . THR A 1 98 ? 9.233 4.408 -9.491 1.00 98.69 98 THR A N 1
ATOM 764 C CA . THR A 1 98 ? 10.098 3.726 -10.469 1.00 98.69 98 THR A CA 1
ATOM 765 C C . THR A 1 98 ? 9.544 2.358 -10.868 1.00 98.69 98 THR A C 1
ATOM 767 O O . THR A 1 98 ? 9.696 1.983 -12.027 1.00 98.69 98 THR A O 1
ATOM 770 N N . ALA A 1 99 ? 8.840 1.662 -9.965 1.00 98.50 99 ALA A N 1
ATOM 771 C CA . ALA A 1 99 ? 8.189 0.386 -10.253 1.00 98.50 99 ALA A CA 1
ATOM 772 C C . ALA A 1 99 ? 7.173 0.516 -11.399 1.00 98.50 99 ALA A C 1
ATOM 774 O O . ALA A 1 99 ? 7.334 -0.132 -12.431 1.00 98.50 99 ALA A O 1
ATOM 775 N N . LEU A 1 100 ? 6.213 1.445 -11.289 1.00 98.75 100 LEU A N 1
ATOM 776 C CA . LEU A 1 100 ? 5.240 1.724 -12.352 1.00 98.75 100 LEU A CA 1
ATOM 777 C C . LEU A 1 100 ? 5.915 2.151 -13.667 1.00 98.75 100 LEU A C 1
ATOM 779 O O . LEU A 1 100 ? 5.513 1.725 -14.749 1.00 98.75 100 LEU A O 1
ATOM 783 N N . ARG A 1 101 ? 6.966 2.979 -13.591 1.00 98.75 101 ARG A N 1
ATOM 784 C CA . ARG A 1 101 ? 7.693 3.477 -14.772 1.00 98.75 101 ARG A CA 1
ATOM 785 C C . ARG A 1 101 ? 8.496 2.392 -15.502 1.00 98.75 101 ARG A C 1
ATOM 787 O O . ARG A 1 101 ? 8.677 2.515 -16.712 1.00 98.75 101 ARG A O 1
ATOM 794 N N . ARG A 1 102 ? 8.983 1.368 -14.795 1.00 98.56 102 ARG A N 1
ATOM 795 C CA . ARG A 1 102 ? 9.631 0.183 -15.383 1.00 98.56 102 ARG A CA 1
ATOM 796 C C . ARG A 1 102 ? 8.590 -0.795 -15.937 1.00 98.56 102 ARG A C 1
ATOM 798 O O . ARG A 1 102 ? 8.663 -1.155 -17.109 1.00 98.56 102 ARG A O 1
ATOM 805 N N . LEU A 1 103 ? 7.545 -1.094 -15.163 1.00 98.56 103 LEU A N 1
ATOM 806 C CA . LEU A 1 103 ? 6.432 -1.961 -15.565 1.00 98.56 103 LEU A CA 1
ATOM 807 C C . LEU A 1 103 ? 5.763 -1.496 -16.867 1.00 98.56 103 LEU A C 1
ATOM 809 O O . LEU A 1 103 ? 5.600 -2.279 -17.797 1.00 98.56 103 LEU A O 1
ATOM 813 N N . ASN A 1 104 ? 5.473 -0.197 -16.985 1.00 98.62 104 ASN A N 1
ATOM 814 C CA . ASN A 1 104 ? 4.891 0.404 -18.192 1.00 98.62 104 ASN A CA 1
ATOM 815 C C . ASN A 1 104 ? 5.849 0.466 -19.402 1.00 98.62 104 ASN A C 1
ATOM 817 O O . ASN A 1 104 ? 5.459 0.967 -20.455 1.00 98.62 104 ASN A O 1
ATOM 821 N N . LYS A 1 105 ? 7.085 -0.031 -19.268 1.00 98.25 105 LYS A N 1
ATOM 822 C CA . LYS A 1 105 ? 8.032 -0.300 -20.365 1.00 98.25 105 LYS A CA 1
ATOM 823 C C . LYS A 1 105 ? 8.228 -1.803 -20.629 1.00 98.25 105 LYS A C 1
ATOM 825 O O . LYS A 1 105 ? 9.101 -2.166 -21.407 1.00 98.25 105 LYS A O 1
ATOM 830 N N . GLY A 1 106 ? 7.462 -2.672 -19.964 1.00 96.12 106 GLY A N 1
ATOM 831 C CA . GLY A 1 106 ? 7.615 -4.131 -20.010 1.00 96.12 106 GLY A CA 1
ATOM 832 C C . GLY A 1 106 ? 8.671 -4.700 -19.052 1.00 96.12 106 GLY A C 1
ATOM 833 O O . GLY A 1 106 ? 8.760 -5.918 -18.911 1.00 96.12 106 GLY A O 1
ATOM 834 N N . ASP A 1 107 ? 9.435 -3.856 -18.350 1.00 97.81 107 ASP A N 1
ATOM 835 C CA . ASP A 1 107 ? 10.472 -4.272 -17.397 1.00 97.81 107 ASP A CA 1
ATOM 836 C C . ASP A 1 107 ? 9.848 -4.737 -16.069 1.00 97.81 107 ASP A C 1
ATOM 838 O O . ASP A 1 107 ? 9.759 -3.997 -15.088 1.00 97.81 107 ASP A O 1
ATOM 842 N N . ARG A 1 108 ? 9.379 -5.989 -16.061 1.00 97.56 108 ARG A N 1
ATOM 843 C CA . ARG A 1 108 ? 8.762 -6.661 -14.906 1.00 97.56 108 ARG A CA 1
ATOM 844 C C . ARG A 1 108 ? 9.758 -6.943 -13.782 1.00 97.56 108 ARG A C 1
ATOM 846 O O . ARG A 1 108 ? 9.449 -6.697 -12.619 1.00 97.56 108 ARG A O 1
ATOM 853 N N . ILE A 1 109 ? 10.961 -7.415 -14.116 1.00 98.06 109 ILE A N 1
ATOM 854 C CA . ILE A 1 109 ? 11.992 -7.765 -13.125 1.00 98.06 109 ILE A CA 1
ATOM 855 C C . ILE A 1 109 ? 12.513 -6.507 -12.422 1.00 98.06 109 ILE A C 1
ATOM 857 O O . ILE A 1 109 ? 12.601 -6.476 -11.195 1.00 98.06 109 ILE A O 1
ATOM 861 N N . GLY A 1 110 ? 12.784 -5.438 -13.171 1.00 98.25 110 GLY A N 1
ATOM 862 C CA . GLY A 1 110 ? 13.144 -4.149 -12.603 1.00 98.25 110 GLY A CA 1
ATOM 863 C C . GLY A 1 110 ? 11.966 -3.453 -11.914 1.00 98.25 110 GLY A C 1
ATOM 864 O O . GLY A 1 110 ? 12.189 -2.706 -10.960 1.00 98.25 110 GLY A O 1
ATOM 865 N N . ALA A 1 111 ? 10.714 -3.668 -12.330 1.00 98.50 111 ALA A N 1
ATOM 866 C CA . ALA A 1 111 ? 9.562 -3.186 -11.564 1.00 98.50 111 ALA A CA 1
ATOM 867 C C . ALA A 1 111 ? 9.515 -3.841 -10.176 1.00 98.50 111 ALA A C 1
ATOM 869 O O . ALA A 1 111 ? 9.467 -3.133 -9.172 1.00 98.50 111 ALA A O 1
ATOM 870 N N . ALA A 1 112 ? 9.633 -5.170 -10.131 1.00 98.25 112 ALA A N 1
ATOM 871 C CA . ALA A 1 112 ? 9.706 -5.975 -8.916 1.00 98.25 112 ALA A CA 1
ATOM 872 C C . ALA A 1 112 ? 10.904 -5.609 -8.018 1.00 98.25 112 ALA A C 1
ATOM 874 O O . ALA A 1 112 ? 10.768 -5.560 -6.797 1.00 98.25 112 ALA A O 1
ATOM 875 N N . GLU A 1 113 ? 12.071 -5.304 -8.597 1.00 98.38 113 GLU A N 1
ATOM 876 C CA . GLU A 1 113 ? 13.202 -4.706 -7.872 1.00 98.38 113 GLU A CA 1
ATOM 877 C C . GLU A 1 113 ? 12.820 -3.343 -7.274 1.00 98.38 113 GLU A C 1
ATOM 879 O O . GLU A 1 113 ? 12.990 -3.127 -6.079 1.00 98.38 113 GLU A O 1
ATOM 884 N N . ALA A 1 114 ? 12.260 -2.432 -8.074 1.00 98.38 114 ALA A N 1
ATOM 885 C CA . ALA A 1 114 ? 11.960 -1.064 -7.651 1.00 98.38 114 ALA A CA 1
ATOM 886 C C . ALA A 1 114 ? 10.830 -0.949 -6.609 1.00 98.38 114 ALA A C 1
ATOM 888 O O . ALA A 1 114 ? 10.645 0.134 -6.048 1.00 98.38 114 ALA A O 1
ATOM 889 N N . LEU A 1 115 ? 10.093 -2.031 -6.324 1.00 97.88 115 LEU A N 1
ATOM 890 C CA . LEU A 1 115 ? 9.216 -2.118 -5.152 1.00 97.88 115 LEU A CA 1
ATOM 891 C C . LEU A 1 115 ? 10.029 -2.148 -3.845 1.00 97.88 115 LEU A C 1
ATOM 893 O O . LEU A 1 115 ? 9.637 -1.497 -2.879 1.00 97.88 115 LEU A O 1
ATOM 897 N N . THR A 1 116 ? 11.181 -2.835 -3.798 1.00 97.94 116 THR A N 1
ATOM 898 C CA . THR A 1 116 ? 11.957 -3.022 -2.550 1.00 97.94 116 THR A CA 1
ATOM 899 C C . THR A 1 116 ? 12.514 -1.722 -1.983 1.00 97.94 116 THR A C 1
ATOM 901 O O . THR A 1 116 ? 12.660 -1.597 -0.771 1.00 97.94 116 THR A O 1
ATOM 904 N N . TRP A 1 117 ? 12.741 -0.724 -2.840 1.00 97.62 117 TRP A N 1
ATOM 905 C CA . TRP A 1 117 ? 13.286 0.584 -2.470 1.00 97.62 117 TRP A CA 1
ATOM 906 C C . TRP A 1 117 ? 12.321 1.424 -1.611 1.00 97.62 117 TRP A C 1
ATOM 908 O O . TRP A 1 117 ? 12.735 2.392 -0.977 1.00 97.62 117 TRP A O 1
ATOM 918 N N . TRP A 1 118 ? 11.037 1.053 -1.560 1.00 97.50 118 TRP A N 1
ATOM 919 C CA . TRP A 1 118 ? 10.009 1.673 -0.716 1.00 97.50 118 TRP A CA 1
ATOM 920 C C . TRP A 1 118 ? 9.960 1.019 0.673 1.00 97.50 118 TRP A C 1
ATOM 922 O O . TRP A 1 118 ? 8.903 0.592 1.149 1.00 97.50 118 TRP A O 1
ATOM 932 N N . ASN A 1 119 ? 11.133 0.920 1.303 1.00 96.94 119 ASN A N 1
ATOM 933 C CA . ASN A 1 119 ? 11.337 0.352 2.635 1.00 96.94 119 ASN A CA 1
ATOM 934 C C . ASN A 1 119 ? 11.756 1.388 3.699 1.00 96.94 119 ASN A C 1
ATOM 936 O O . ASN A 1 119 ? 12.158 1.012 4.800 1.00 96.94 119 ASN A O 1
ATOM 940 N N . LYS A 1 120 ? 11.678 2.687 3.376 1.00 93.31 120 LYS A N 1
ATOM 941 C CA . LYS A 1 120 ? 12.202 3.796 4.190 1.00 93.31 120 LYS A CA 1
ATOM 942 C C . LYS A 1 120 ? 11.096 4.676 4.761 1.00 93.31 120 LYS A C 1
ATOM 944 O O . LYS A 1 120 ? 10.141 4.991 4.060 1.00 93.31 120 LYS A O 1
ATOM 949 N N . ALA A 1 121 ? 11.274 5.116 6.005 1.00 90.12 121 ALA A N 1
ATOM 950 C CA . ALA A 1 121 ? 10.436 6.116 6.663 1.00 90.12 121 ALA A CA 1
ATOM 951 C C . ALA A 1 121 ? 11.293 7.068 7.513 1.00 90.12 121 ALA A C 1
ATOM 953 O O . ALA A 1 121 ? 12.436 6.756 7.855 1.00 90.12 121 ALA A O 1
ATOM 954 N N . THR A 1 122 ? 10.754 8.238 7.848 1.00 90.50 122 THR A N 1
ATOM 955 C CA . THR A 1 122 ? 11.433 9.213 8.710 1.00 90.50 122 THR A CA 1
ATOM 956 C C . THR A 1 122 ? 11.214 8.847 10.176 1.00 90.50 122 THR A C 1
ATOM 958 O O . THR A 1 122 ? 10.094 8.924 10.669 1.00 90.50 122 THR A O 1
ATOM 961 N N . VAL A 1 123 ? 12.282 8.475 10.882 1.00 85.62 123 VAL A N 1
ATOM 962 C CA . VAL A 1 123 ? 12.261 8.114 12.307 1.00 85.62 123 VAL A CA 1
ATOM 963 C C . VAL A 1 123 ? 13.204 9.055 13.052 1.00 85.62 123 VAL A C 1
ATOM 965 O O . VAL A 1 123 ? 14.393 9.120 12.736 1.00 85.62 123 VAL A O 1
ATOM 968 N N . GLY A 1 124 ? 12.677 9.828 14.007 1.00 85.25 124 GLY A N 1
ATOM 969 C CA . GLY A 1 124 ? 13.455 10.851 14.722 1.00 85.25 124 GLY A CA 1
ATOM 970 C C . GLY A 1 124 ? 14.058 11.913 13.790 1.00 85.25 124 GLY A C 1
ATOM 971 O O . GLY A 1 124 ? 15.219 12.275 13.940 1.00 85.25 124 GLY A O 1
ATOM 972 N N . GLY A 1 125 ? 13.313 12.336 12.762 1.00 90.44 125 GLY A N 1
ATOM 973 C CA . GLY A 1 125 ? 13.776 13.294 11.746 1.00 90.44 125 GLY A CA 1
ATOM 974 C C . GLY A 1 125 ? 14.723 12.724 10.677 1.00 90.44 125 GLY A C 1
ATOM 975 O O . GLY A 1 125 ? 14.986 13.402 9.688 1.00 90.44 125 GLY A O 1
ATOM 976 N N . VAL A 1 126 ? 15.195 11.479 10.812 1.00 90.50 126 VAL A N 1
ATOM 977 C CA . VAL A 1 126 ? 16.140 10.851 9.872 1.00 90.50 126 VAL A CA 1
ATOM 978 C C . VAL A 1 126 ? 15.437 9.793 9.021 1.00 90.50 126 VAL A C 1
ATOM 980 O O . VAL A 1 126 ? 14.775 8.903 9.552 1.00 90.50 126 VAL A O 1
ATOM 983 N N . LEU A 1 127 ? 15.615 9.842 7.698 1.00 92.88 127 LEU A N 1
ATOM 984 C CA . LEU A 1 127 ? 15.133 8.799 6.786 1.00 92.88 127 LEU A CA 1
ATOM 985 C C . LEU A 1 127 ? 15.940 7.505 6.993 1.00 92.88 127 LEU A C 1
ATOM 987 O O . LEU A 1 127 ? 17.144 7.479 6.739 1.00 92.88 127 LEU A O 1
ATOM 991 N N . ARG A 1 128 ? 15.287 6.433 7.451 1.00 93.56 128 ARG A N 1
ATOM 992 C CA . ARG A 1 128 ? 15.909 5.135 7.772 1.00 93.56 128 ARG A CA 1
ATOM 993 C C . ARG A 1 128 ? 15.113 3.978 7.176 1.00 93.56 128 ARG A C 1
ATOM 995 O O . ARG A 1 128 ? 13.924 4.114 6.900 1.00 93.56 128 ARG A O 1
ATOM 1002 N N . GLU A 1 129 ? 15.769 2.836 6.983 1.00 95.25 129 GLU A N 1
ATOM 1003 C CA . GLU A 1 129 ? 15.098 1.594 6.579 1.00 95.25 129 GLU A CA 1
ATOM 1004 C C . GLU A 1 129 ? 14.312 1.007 7.752 1.00 95.25 129 GLU A C 1
ATOM 1006 O O . GLU A 1 129 ? 14.806 0.942 8.877 1.00 95.25 129 GLU A O 1
ATOM 1011 N N . VAL A 1 130 ? 13.076 0.587 7.487 1.00 94.94 130 VAL A N 1
ATOM 1012 C CA . VAL A 1 130 ? 12.158 0.038 8.488 1.00 94.94 130 VAL A CA 1
ATOM 1013 C C . VAL A 1 130 ? 11.959 -1.440 8.197 1.00 94.94 130 VAL A C 1
ATOM 1015 O O . VAL A 1 130 ? 11.390 -1.806 7.169 1.00 94.94 130 VAL A O 1
ATOM 1018 N N . ALA A 1 131 ? 12.376 -2.307 9.123 1.00 95.00 131 ALA A N 1
ATOM 1019 C CA . ALA A 1 131 ? 12.331 -3.760 8.939 1.00 95.00 131 ALA A CA 1
ATOM 1020 C C . ALA A 1 131 ? 10.929 -4.290 8.574 1.00 95.00 131 ALA A C 1
ATOM 1022 O O . ALA A 1 131 ? 10.815 -5.216 7.772 1.00 95.00 131 ALA A O 1
ATOM 1023 N N . GLY A 1 132 ? 9.860 -3.680 9.102 1.00 94.19 132 GLY A N 1
ATOM 1024 C CA . GLY A 1 132 ? 8.477 -3.986 8.714 1.00 94.19 132 GLY A CA 1
ATOM 1025 C C . GLY A 1 132 ? 8.194 -3.720 7.230 1.00 94.19 132 GLY A C 1
ATOM 1026 O O . GLY A 1 132 ? 7.693 -4.606 6.538 1.00 94.19 132 GLY A O 1
ATOM 1027 N N . LEU A 1 133 ? 8.594 -2.551 6.715 1.00 95.25 133 LEU A N 1
ATOM 1028 C CA . LEU A 1 133 ? 8.447 -2.215 5.296 1.00 95.25 133 LEU A CA 1
ATOM 1029 C C . LEU A 1 133 ? 9.341 -3.098 4.414 1.00 95.25 133 LEU A C 1
ATOM 1031 O O . LEU A 1 133 ? 8.872 -3.581 3.389 1.00 95.25 133 LEU A O 1
ATOM 1035 N N . THR A 1 134 ? 10.582 -3.392 4.825 1.00 97.31 134 THR A N 1
ATOM 1036 C CA . THR A 1 134 ? 11.459 -4.334 4.102 1.00 97.31 134 THR A CA 1
ATOM 1037 C C . THR A 1 134 ? 10.802 -5.713 3.962 1.00 97.31 134 THR A C 1
ATOM 1039 O O . THR A 1 134 ? 10.756 -6.254 2.857 1.00 97.31 134 THR A O 1
ATOM 1042 N N . ARG A 1 135 ? 10.215 -6.262 5.040 1.00 98.19 135 ARG A N 1
ATOM 1043 C CA . ARG A 1 135 ? 9.460 -7.531 4.985 1.00 98.19 135 ARG A CA 1
ATOM 1044 C C . ARG A 1 135 ? 8.229 -7.440 4.077 1.00 98.19 135 ARG A C 1
ATOM 1046 O O . ARG A 1 135 ? 7.985 -8.370 3.311 1.00 98.19 135 ARG A O 1
ATOM 1053 N N . ARG A 1 136 ? 7.482 -6.330 4.127 1.00 98.38 136 ARG A N 1
ATOM 1054 C CA . ARG A 1 136 ? 6.306 -6.101 3.272 1.00 98.38 136 ARG A CA 1
ATOM 1055 C C . ARG A 1 136 ? 6.669 -6.071 1.792 1.00 98.38 136 ARG A C 1
ATOM 1057 O O . ARG A 1 136 ? 6.120 -6.845 1.015 1.00 98.38 136 ARG A O 1
ATOM 1064 N N . ARG A 1 137 ? 7.646 -5.245 1.411 1.00 98.62 137 ARG A N 1
ATOM 1065 C CA . ARG A 1 137 ? 8.116 -5.144 0.023 1.00 98.62 137 ARG A CA 1
ATOM 1066 C C . ARG A 1 137 ? 8.712 -6.454 -0.490 1.00 98.62 137 ARG A C 1
ATOM 1068 O O . ARG A 1 137 ? 8.548 -6.762 -1.665 1.00 98.62 137 ARG A O 1
ATOM 1075 N N . ALA A 1 138 ? 9.375 -7.238 0.364 1.00 98.31 138 ALA A N 1
ATOM 1076 C CA . ALA A 1 138 ? 9.875 -8.561 -0.007 1.00 98.31 138 ALA A CA 1
ATOM 1077 C C . ALA A 1 138 ? 8.736 -9.548 -0.327 1.00 98.31 138 ALA A C 1
ATOM 1079 O O . ALA A 1 138 ? 8.824 -10.266 -1.321 1.00 98.31 138 ALA A O 1
ATOM 1080 N N . ALA A 1 139 ? 7.658 -9.552 0.466 1.00 98.31 139 ALA A N 1
ATOM 1081 C CA . ALA A 1 139 ? 6.492 -10.405 0.232 1.00 98.31 139 ALA A CA 1
ATOM 1082 C C . ALA A 1 139 ? 5.671 -9.961 -0.996 1.00 98.31 139 ALA A C 1
ATOM 1084 O O . ALA A 1 139 ? 5.299 -10.795 -1.815 1.00 98.31 139 ALA A O 1
ATOM 1085 N N . GLU A 1 140 ? 5.459 -8.654 -1.177 1.00 98.56 140 GLU A N 1
ATOM 1086 C CA . GLU A 1 140 ? 4.816 -8.099 -2.380 1.00 98.56 140 GLU A CA 1
ATOM 1087 C C . GLU A 1 140 ? 5.645 -8.385 -3.642 1.00 98.56 140 GLU A C 1
ATOM 1089 O O . GLU A 1 140 ? 5.092 -8.795 -4.658 1.00 98.56 140 GLU A O 1
ATOM 1094 N N . ARG A 1 141 ? 6.981 -8.263 -3.579 1.00 98.50 141 ARG A N 1
ATOM 1095 C CA . ARG A 1 141 ? 7.880 -8.667 -4.674 1.00 98.50 141 ARG A CA 1
ATOM 1096 C C . ARG A 1 141 ? 7.799 -10.166 -4.971 1.00 98.50 141 ARG A C 1
ATOM 1098 O O . ARG A 1 141 ? 7.909 -10.541 -6.135 1.00 98.50 141 ARG A O 1
ATOM 1105 N N . ALA A 1 142 ? 7.671 -11.012 -3.947 1.00 98.12 142 ALA A N 1
ATOM 1106 C CA . ALA A 1 142 ? 7.548 -12.455 -4.130 1.00 98.12 142 ALA A CA 1
ATOM 1107 C C . ALA A 1 142 ? 6.257 -12.798 -4.886 1.00 98.12 142 ALA A C 1
ATOM 1109 O O . ALA A 1 142 ? 6.343 -13.441 -5.926 1.00 98.12 142 ALA A O 1
ATOM 1110 N N . LEU A 1 143 ? 5.109 -12.272 -4.438 1.00 97.81 143 LEU A N 1
ATOM 1111 C CA . LEU A 1 143 ? 3.824 -12.451 -5.121 1.00 97.81 143 LEU A CA 1
ATOM 1112 C C . LEU A 1 143 ? 3.858 -11.877 -6.549 1.00 97.81 143 LEU A C 1
ATOM 1114 O O . LEU A 1 143 ? 3.470 -12.556 -7.489 1.00 97.81 143 LEU A O 1
ATOM 1118 N N . PHE A 1 144 ? 4.399 -10.672 -6.753 1.00 98.19 144 PHE A N 1
ATOM 1119 C CA . PHE A 1 144 ? 4.496 -10.064 -8.090 1.00 98.19 144 PHE A CA 1
ATOM 1120 C C . PHE A 1 144 ? 5.280 -10.929 -9.099 1.00 98.19 144 PHE A C 1
ATOM 1122 O O . PHE A 1 144 ? 5.018 -10.878 -10.299 1.00 98.19 144 PHE A O 1
ATOM 1129 N N . LEU A 1 145 ? 6.256 -11.710 -8.625 1.00 96.81 145 LEU A N 1
ATOM 1130 C CA . LEU A 1 145 ? 7.073 -12.610 -9.445 1.00 96.81 145 LEU A CA 1
ATOM 1131 C C . LEU A 1 145 ? 6.557 -14.061 -9.463 1.00 96.81 145 LEU A C 1
ATOM 1133 O O . LEU A 1 145 ? 7.168 -14.907 -10.116 1.00 96.81 145 LEU A O 1
ATOM 1137 N N . GLU A 1 146 ? 5.462 -14.363 -8.765 1.00 94.62 146 GLU A N 1
ATOM 1138 C CA . GLU A 1 146 ? 4.880 -15.701 -8.697 1.00 94.62 146 GLU A CA 1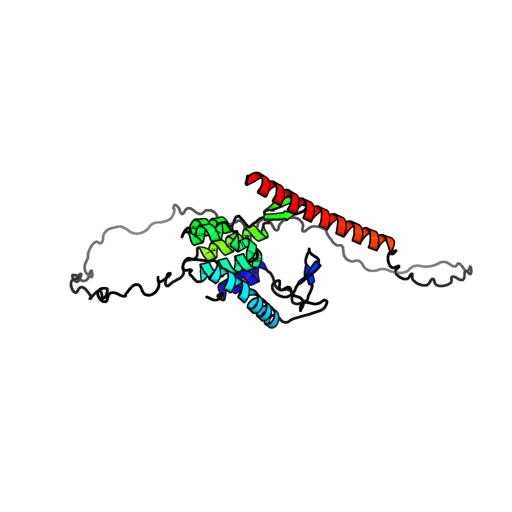
ATOM 1139 C C . GLU A 1 146 ? 4.065 -15.999 -9.972 1.00 94.62 146 GLU A C 1
ATOM 1141 O O . GLU A 1 146 ? 3.105 -15.279 -10.270 1.00 94.62 146 GLU A O 1
ATOM 1146 N N . PRO A 1 147 ? 4.416 -17.039 -10.753 1.00 87.44 147 PRO A N 1
ATOM 1147 C CA . PRO A 1 147 ? 3.749 -17.325 -12.017 1.00 87.44 147 PRO A CA 1
ATOM 1148 C C . PRO A 1 147 ? 2.329 -17.863 -11.800 1.00 87.44 147 PRO A C 1
ATOM 1150 O O . PRO A 1 147 ? 2.117 -18.822 -11.060 1.00 87.44 147 PRO A O 1
ATOM 1153 N N . VAL A 1 148 ? 1.359 -17.290 -12.514 1.00 85.38 148 VAL A N 1
ATOM 1154 C CA . VAL A 1 148 ? 0.001 -17.845 -12.615 1.00 85.38 148 VAL A CA 1
ATOM 1155 C C . VAL A 1 148 ? -0.071 -18.970 -13.653 1.00 85.38 148 VAL A C 1
ATOM 1157 O O . VAL A 1 148 ? 0.701 -18.995 -14.614 1.00 85.38 148 VAL A O 1
ATOM 1160 N N . ASN A 1 149 ? -1.042 -19.869 -13.487 1.00 73.75 149 ASN A N 1
ATOM 1161 C CA . ASN A 1 149 ? -1.386 -20.902 -14.461 1.00 73.75 149 ASN A CA 1
ATOM 1162 C C . ASN A 1 149 ? -2.917 -20.898 -14.690 1.00 73.75 149 ASN A C 1
ATOM 1164 O O . ASN A 1 149 ? -3.644 -21.054 -13.707 1.00 73.75 149 ASN A O 1
ATOM 1168 N N . PRO A 1 150 ? -3.430 -20.723 -15.926 1.00 61.56 150 PRO A N 1
ATOM 1169 C CA . PRO A 1 150 ? -2.690 -20.465 -17.165 1.00 61.56 150 PRO A CA 1
ATOM 1170 C C . PRO A 1 150 ? -1.897 -19.142 -17.127 1.00 61.56 150 PRO A C 1
ATOM 1172 O O . PRO A 1 150 ? -2.261 -18.232 -16.378 1.00 61.56 150 PRO A O 1
ATOM 1175 N N . PRO A 1 151 ? -0.810 -19.023 -17.914 1.00 59.28 151 PRO A N 1
ATOM 1176 C CA . PRO A 1 151 ? -0.050 -17.779 -18.050 1.00 59.28 151 PRO A CA 1
ATOM 1177 C C . PRO A 1 151 ? -0.895 -16.669 -18.698 1.00 59.28 151 PRO A C 1
ATOM 1179 O O . PRO A 1 151 ? -1.993 -16.918 -19.191 1.00 59.28 151 PRO A O 1
ATOM 1182 N N . ILE A 1 152 ? -0.371 -15.435 -18.731 1.00 58.28 152 ILE A N 1
ATOM 1183 C CA . ILE A 1 152 ? -1.048 -14.284 -19.357 1.00 58.28 152 ILE A CA 1
ATOM 1184 C C . ILE A 1 152 ? -1.300 -14.572 -20.842 1.00 58.28 152 ILE A C 1
ATOM 1186 O O . ILE A 1 152 ? -0.412 -14.407 -21.680 1.00 58.28 152 ILE A O 1
ATOM 1190 N N . VAL A 1 153 ? -2.533 -14.956 -21.164 1.00 49.78 153 VAL A N 1
ATOM 1191 C CA . VAL A 1 153 ? -3.022 -15.036 -22.537 1.00 49.78 153 VAL A CA 1
ATOM 1192 C C . VAL A 1 153 ? -3.124 -13.603 -23.055 1.00 49.78 153 VAL A C 1
ATOM 1194 O O . VAL A 1 153 ? -3.909 -12.802 -22.543 1.00 49.78 153 VAL A O 1
ATOM 1197 N N . LYS A 1 154 ? -2.310 -13.252 -24.054 1.00 43.53 154 LYS A N 1
ATOM 1198 C CA . LYS A 1 154 ? -2.561 -12.041 -24.841 1.00 43.53 154 LYS A CA 1
ATOM 1199 C C . LYS A 1 154 ? -3.927 -12.201 -25.507 1.00 43.53 154 LYS A C 1
ATOM 1201 O O . LYS A 1 154 ? -4.190 -13.249 -26.092 1.00 43.53 154 LYS A O 1
ATOM 1206 N N . GLY A 1 155 ? -4.784 -11.190 -25.386 1.00 45.16 155 GLY A N 1
ATOM 1207 C CA . GLY A 1 155 ? -6.178 -11.286 -25.819 1.00 45.16 155 GLY A CA 1
ATOM 1208 C C . GLY A 1 155 ? -6.306 -11.704 -27.283 1.00 45.16 155 GLY A C 1
ATOM 1209 O O . GLY A 1 155 ? -5.774 -11.019 -28.150 1.00 45.16 155 GLY A O 1
ATOM 1210 N N . GLU A 1 156 ? -7.001 -12.821 -27.506 1.00 42.94 156 GLU A N 1
ATOM 1211 C CA . GLU A 1 156 ? -7.453 -13.323 -28.812 1.00 42.94 156 GLU A CA 1
ATOM 1212 C C . GLU A 1 156 ? -6.382 -13.310 -29.928 1.00 42.94 156 GLU A C 1
ATOM 1214 O O . GLU A 1 156 ? -6.686 -13.057 -31.092 1.00 42.94 156 GLU A O 1
ATOM 1219 N N . GLU A 1 157 ? -5.128 -13.665 -29.598 1.00 46.28 157 GLU A N 1
ATOM 1220 C CA . GLU A 1 157 ? -4.192 -14.188 -30.607 1.00 46.28 157 GLU A CA 1
ATOM 1221 C C . GLU A 1 157 ? -4.757 -15.532 -31.118 1.00 46.28 157 GLU A C 1
ATOM 1223 O O . GLU A 1 157 ? -4.640 -16.571 -30.469 1.00 46.28 157 GLU A O 1
ATOM 1228 N N . GLU A 1 158 ? -5.451 -15.430 -32.255 1.00 42.41 158 GLU A N 1
ATOM 1229 C CA . GLU A 1 158 ? -6.072 -16.456 -33.100 1.00 42.41 158 GLU A CA 1
ATOM 1230 C C . GLU A 1 158 ? -5.589 -17.894 -32.829 1.00 42.41 158 GLU A C 1
ATOM 1232 O O . GLU A 1 158 ? -4.443 -18.254 -33.112 1.00 42.41 158 GLU A O 1
ATOM 1237 N N . VAL A 1 159 ? -6.487 -18.751 -32.319 1.00 41.66 159 VAL A N 1
ATOM 1238 C CA . VAL A 1 159 ? -6.221 -20.192 -32.170 1.00 41.66 159 VAL A CA 1
ATOM 1239 C C . VAL A 1 159 ? -6.238 -20.830 -33.557 1.00 41.66 159 VAL A C 1
ATOM 1241 O O . VAL A 1 159 ? -7.241 -21.393 -33.992 1.00 41.66 159 VAL A O 1
ATOM 1244 N N . ALA A 1 160 ? -5.113 -20.716 -34.261 1.00 39.38 160 ALA A N 1
ATOM 1245 C CA . ALA A 1 160 ? -4.915 -21.325 -35.564 1.00 39.38 160 ALA A CA 1
ATOM 1246 C C . ALA A 1 160 ? -5.213 -22.834 -35.475 1.00 39.38 160 ALA A C 1
ATOM 1248 O O . ALA A 1 160 ? -4.584 -23.577 -34.714 1.00 39.38 160 ALA A O 1
ATOM 1249 N N . GLU A 1 161 ? -6.203 -23.298 -36.245 1.00 44.00 161 GLU A N 1
ATOM 1250 C CA . GLU A 1 161 ? -6.798 -24.638 -36.078 1.00 44.00 161 GLU A CA 1
ATOM 1251 C C . GLU A 1 161 ? -5.852 -25.806 -36.430 1.00 44.00 161 GLU A C 1
ATOM 1253 O O . GLU A 1 161 ? -6.191 -26.979 -36.253 1.00 44.00 161 GLU A O 1
ATOM 1258 N N . ASN A 1 162 ? -4.644 -25.477 -36.891 1.00 46.22 162 ASN A N 1
ATOM 1259 C CA . ASN A 1 162 ? -3.556 -26.377 -37.256 1.00 46.22 162 ASN A CA 1
ATOM 1260 C C . ASN A 1 162 ? -2.703 -26.859 -36.063 1.00 46.22 162 ASN A C 1
ATOM 1262 O O . ASN A 1 162 ? -1.874 -27.744 -36.250 1.00 46.22 162 ASN A O 1
ATOM 1266 N N . SER A 1 163 ? -2.935 -26.368 -34.837 1.00 44.47 163 SER A N 1
ATOM 1267 C CA . SER A 1 163 ? -2.292 -26.909 -33.622 1.00 44.47 163 SER A CA 1
ATOM 1268 C C . SER A 1 163 ? -2.989 -28.165 -33.055 1.00 44.47 163 SER A C 1
ATOM 1270 O O . SER A 1 163 ? -2.658 -28.650 -31.970 1.00 44.47 163 SER A O 1
ATOM 1272 N N . ARG A 1 164 ? -3.938 -28.760 -33.798 1.00 40.38 164 ARG A N 1
ATOM 1273 C CA . ARG A 1 164 ? -4.345 -30.155 -33.568 1.00 40.38 164 ARG A CA 1
ATOM 1274 C C . ARG A 1 164 ? -3.207 -31.085 -33.991 1.00 40.38 164 ARG A C 1
ATOM 1276 O O . ARG A 1 164 ? -3.161 -31.539 -35.130 1.00 40.38 164 ARG A O 1
ATOM 1283 N N . VAL A 1 165 ? -2.324 -31.410 -33.048 1.00 37.16 165 VAL A N 1
ATOM 1284 C CA . VAL A 1 165 ? -1.405 -32.545 -33.186 1.00 37.16 165 VAL A CA 1
ATOM 1285 C C . VAL A 1 165 ? -2.247 -33.816 -33.307 1.00 37.16 165 VAL A C 1
ATOM 1287 O O . VAL A 1 165 ? -2.742 -34.350 -32.315 1.00 37.16 165 VAL A O 1
ATOM 1290 N N . THR A 1 166 ? -2.431 -34.297 -34.536 1.00 42.75 166 THR A N 1
ATOM 1291 C CA . THR A 1 166 ? -2.905 -35.660 -34.782 1.00 42.75 166 THR A CA 1
ATOM 1292 C C . THR A 1 166 ? -1.927 -36.636 -34.128 1.00 42.75 166 THR A C 1
ATOM 1294 O O . THR A 1 166 ? -0.716 -36.430 -34.265 1.00 42.75 166 THR A O 1
ATOM 1297 N N . PRO A 1 167 ? -2.391 -37.703 -33.451 1.00 44.84 167 PRO A N 1
ATOM 1298 C CA . PRO A 1 167 ? -1.501 -38.760 -32.994 1.00 44.84 167 PRO A CA 1
ATOM 1299 C C . PRO A 1 167 ? -0.688 -39.286 -34.179 1.00 44.84 167 PRO A C 1
ATOM 1301 O O . PRO A 1 167 ? -1.258 -39.759 -35.161 1.00 44.84 167 PRO A O 1
ATOM 1304 N N . ILE A 1 168 ? 0.638 -39.171 -34.107 1.00 44.12 168 ILE A N 1
ATOM 1305 C CA . ILE A 1 168 ? 1.521 -39.772 -35.106 1.00 44.12 168 ILE A CA 1
ATOM 1306 C C . ILE A 1 168 ? 1.528 -41.274 -34.824 1.00 44.12 168 ILE A C 1
ATOM 1308 O O . ILE A 1 168 ? 2.233 -41.742 -33.928 1.00 44.12 168 ILE A O 1
ATOM 1312 N N . GLU A 1 169 ? 0.716 -42.022 -35.571 1.00 52.53 169 GLU A N 1
ATOM 1313 C CA . GLU A 1 169 ? 0.732 -43.486 -35.593 1.00 52.53 169 GLU A CA 1
ATOM 1314 C C . GLU A 1 169 ? 1.991 -44.014 -36.298 1.00 52.53 169 GLU A C 1
ATOM 1316 O O . GLU A 1 169 ? 1.908 -44.670 -37.329 1.00 52.53 169 GLU A O 1
ATOM 1321 N N . ASP A 1 170 ? 3.170 -43.741 -35.732 1.00 53.81 170 ASP A N 1
ATOM 1322 C CA . ASP A 1 170 ? 4.375 -44.519 -36.029 1.00 53.81 170 ASP A CA 1
ATOM 1323 C C . ASP A 1 170 ? 5.396 -44.460 -34.877 1.00 53.81 170 ASP A C 1
ATOM 1325 O O . ASP A 1 170 ? 6.447 -43.818 -34.923 1.00 53.81 170 ASP A O 1
ATOM 1329 N N . ALA A 1 171 ? 5.055 -45.146 -33.782 1.00 41.25 171 ALA A N 1
ATOM 1330 C CA . ALA A 1 171 ? 5.983 -45.474 -32.706 1.00 41.25 171 ALA A CA 1
ATOM 1331 C C . ALA A 1 171 ? 6.212 -46.998 -32.703 1.00 41.25 171 ALA A C 1
ATOM 1333 O O . ALA A 1 171 ? 5.282 -47.746 -32.375 1.00 41.25 171 ALA A O 1
ATOM 1334 N N . PRO A 1 172 ? 7.416 -47.502 -33.047 1.00 42.06 172 PRO A N 1
ATOM 1335 C CA . PRO A 1 172 ? 7.653 -48.938 -33.141 1.00 42.06 172 PRO A CA 1
ATOM 1336 C C . PRO A 1 172 ? 7.480 -49.608 -31.773 1.00 42.06 172 PRO A C 1
ATOM 1338 O O . PRO A 1 172 ? 8.155 -49.269 -30.795 1.00 42.06 172 PRO A O 1
ATOM 1341 N N . ARG A 1 173 ? 6.562 -50.581 -31.703 1.00 49.28 173 ARG A N 1
ATOM 1342 C CA . ARG A 1 173 ? 6.265 -51.332 -30.474 1.00 49.28 173 ARG A CA 1
ATOM 1343 C C . ARG A 1 173 ? 7.517 -52.069 -29.999 1.00 49.28 173 ARG A C 1
ATOM 1345 O O . ARG A 1 173 ? 8.007 -52.970 -30.677 1.00 49.28 173 ARG A O 1
ATOM 1352 N N . ARG A 1 174 ? 8.011 -51.723 -28.807 1.00 46.50 174 ARG A N 1
ATOM 1353 C CA . ARG A 1 174 ? 9.085 -52.476 -28.144 1.00 46.50 174 ARG A CA 1
ATOM 1354 C C . ARG A 1 174 ? 8.568 -53.880 -27.784 1.00 46.50 174 ARG A C 1
ATOM 1356 O O . ARG A 1 174 ? 7.497 -53.960 -27.181 1.00 46.50 174 ARG A O 1
ATOM 1363 N N . PRO A 1 175 ? 9.287 -54.970 -28.106 1.00 44.56 175 PRO A N 1
ATOM 1364 C CA . PRO A 1 175 ? 8.937 -56.299 -27.613 1.00 44.56 175 PRO A CA 1
ATOM 1365 C C . PRO A 1 175 ? 9.151 -56.392 -26.094 1.00 44.56 175 PRO A C 1
ATOM 1367 O O . PRO A 1 175 ? 9.946 -55.649 -25.513 1.00 44.56 175 PRO A O 1
ATOM 1370 N N . ASN A 1 176 ? 8.430 -57.308 -25.446 1.00 40.22 176 ASN A N 1
ATOM 1371 C CA . ASN A 1 176 ? 8.448 -57.466 -23.991 1.00 40.22 176 ASN A CA 1
ATOM 1372 C C . ASN A 1 176 ? 9.826 -57.916 -23.488 1.00 40.22 176 ASN A C 1
ATOM 1374 O O . ASN A 1 176 ? 10.330 -58.954 -23.912 1.00 40.22 176 ASN A O 1
ATOM 1378 N N . LEU A 1 177 ? 10.391 -57.204 -22.508 1.00 51.78 177 LEU A N 1
ATOM 1379 C CA . LEU A 1 177 ? 11.681 -57.540 -21.889 1.00 51.78 177 LEU A CA 1
ATOM 1380 C C . LEU A 1 177 ? 11.559 -58.665 -20.834 1.00 51.78 177 LEU A C 1
ATOM 1382 O O . LEU A 1 177 ? 12.149 -58.598 -19.760 1.00 51.78 177 LEU A O 1
ATOM 1386 N N . ALA A 1 178 ? 10.757 -59.688 -21.139 1.00 45.69 178 ALA A N 1
ATOM 1387 C CA . ALA A 1 178 ? 10.478 -60.835 -20.272 1.00 45.69 178 ALA A CA 1
ATOM 1388 C C . ALA A 1 178 ? 11.486 -61.992 -20.445 1.00 45.69 178 ALA A C 1
ATOM 1390 O O . ALA A 1 178 ? 11.279 -63.074 -19.907 1.00 45.69 178 ALA A O 1
ATOM 1391 N N . GLU A 1 179 ? 12.587 -61.763 -21.166 1.00 52.00 179 GLU A N 1
ATOM 1392 C CA . GLU A 1 179 ? 13.708 -62.696 -21.279 1.00 52.00 179 GLU A CA 1
ATOM 1393 C C . GLU A 1 179 ? 15.033 -61.924 -21.401 1.00 52.00 179 GLU A C 1
ATOM 1395 O O . GLU A 1 179 ? 15.386 -61.405 -22.457 1.00 52.00 179 GLU A O 1
ATOM 1400 N N . SER A 1 180 ? 15.784 -61.834 -20.300 1.00 41.03 180 SER A N 1
ATOM 1401 C CA . SER A 1 180 ? 17.199 -61.448 -20.324 1.00 41.03 180 SER A CA 1
ATOM 1402 C C . SER A 1 180 ? 17.948 -62.163 -19.201 1.00 41.03 180 SER A C 1
ATOM 1404 O O . SER A 1 180 ? 17.777 -61.869 -18.017 1.00 41.03 180 SER A O 1
ATOM 1406 N N . ARG A 1 181 ? 18.751 -63.166 -19.571 1.00 48.44 181 ARG A N 1
ATOM 1407 C CA . ARG A 1 181 ? 19.556 -63.967 -18.640 1.00 48.44 181 ARG A CA 1
ATOM 1408 C C . ARG A 1 181 ? 20.946 -63.352 -18.481 1.00 48.44 181 ARG A C 1
ATOM 141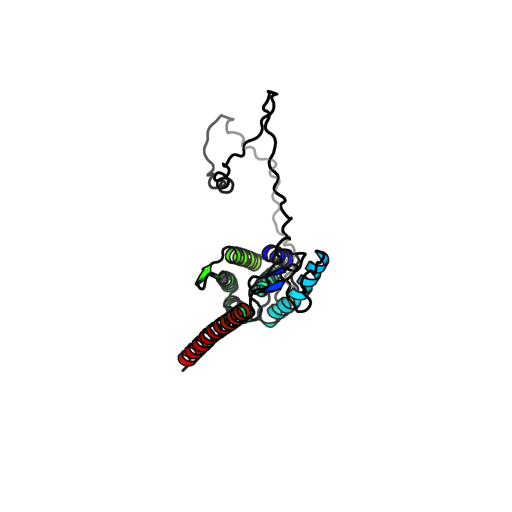0 O O . ARG A 1 181 ? 21.858 -63.696 -19.224 1.00 48.44 181 ARG A O 1
ATOM 1417 N N . SER A 1 182 ? 21.123 -62.506 -17.469 1.00 41.78 182 SER A N 1
ATOM 1418 C CA . SER A 1 182 ? 22.441 -62.002 -17.051 1.00 41.78 182 SER A CA 1
ATOM 1419 C C . SER A 1 182 ? 22.610 -62.086 -15.528 1.00 41.78 182 SER A C 1
ATOM 1421 O O . SER A 1 182 ? 22.617 -61.077 -14.826 1.00 41.78 182 SER A O 1
ATOM 1423 N N . VAL A 1 183 ? 22.712 -63.314 -15.008 1.00 40.41 183 VAL A N 1
ATOM 1424 C CA . VAL A 1 183 ? 22.994 -63.593 -13.589 1.00 40.41 183 VAL A CA 1
ATOM 1425 C C . VAL A 1 183 ? 24.470 -63.946 -13.422 1.00 40.41 183 VAL A C 1
ATOM 1427 O O . VAL A 1 183 ? 24.864 -65.043 -13.805 1.00 40.41 183 VAL A O 1
ATOM 1430 N N . GLN A 1 184 ? 25.255 -63.051 -12.812 1.00 31.28 184 GLN A N 1
ATOM 1431 C CA . GLN A 1 184 ? 26.508 -63.338 -12.085 1.00 31.28 184 GLN A CA 1
ATOM 1432 C C . GLN A 1 184 ? 27.026 -62.038 -11.438 1.00 31.28 184 GLN A C 1
ATOM 1434 O O . GLN A 1 184 ? 27.288 -61.072 -12.147 1.00 31.28 184 GLN A O 1
ATOM 1439 N N . GLY A 1 185 ? 27.148 -61.983 -10.100 1.00 31.64 185 GLY A N 1
ATOM 1440 C CA . GLY A 1 185 ? 27.529 -60.732 -9.409 1.00 31.64 185 GLY A CA 1
ATOM 1441 C C . GLY A 1 185 ? 27.378 -60.685 -7.877 1.00 31.64 185 GLY A C 1
ATOM 1442 O O . GLY A 1 185 ? 26.927 -59.674 -7.365 1.00 31.64 185 GLY A O 1
ATOM 1443 N N . ALA A 1 186 ? 27.700 -61.782 -7.181 1.00 32.91 186 ALA A N 1
ATOM 1444 C CA . ALA A 1 186 ? 27.919 -61.938 -5.726 1.00 32.91 186 ALA A CA 1
ATOM 1445 C C . ALA A 1 186 ? 27.269 -60.962 -4.695 1.00 32.91 186 ALA A C 1
ATOM 1447 O O . ALA A 1 186 ? 27.598 -59.788 -4.563 1.00 32.91 186 ALA A O 1
ATOM 1448 N N . THR A 1 187 ? 26.459 -61.568 -3.828 1.00 28.88 187 THR A N 1
ATOM 1449 C CA . THR A 1 187 ? 25.865 -61.094 -2.563 1.00 28.88 187 THR A CA 1
ATOM 1450 C C . THR A 1 187 ? 26.749 -60.321 -1.562 1.00 28.88 187 THR A C 1
ATOM 1452 O O . THR A 1 187 ? 27.788 -60.812 -1.137 1.00 28.88 187 THR A O 1
ATOM 1455 N N . VAL A 1 188 ? 26.175 -59.224 -1.045 1.00 44.75 188 VAL A N 1
ATOM 1456 C CA . VAL A 1 188 ? 26.068 -58.798 0.378 1.00 44.75 188 VAL A CA 1
ATOM 1457 C C . VAL A 1 188 ? 27.293 -58.904 1.314 1.00 44.75 188 VAL A C 1
ATOM 1459 O O . VAL A 1 188 ? 27.539 -59.931 1.939 1.00 44.75 188 VAL A O 1
ATOM 1462 N N . ALA A 1 189 ? 27.879 -57.735 1.589 1.00 31.70 189 ALA A N 1
ATOM 1463 C CA . ALA A 1 189 ? 28.334 -57.242 2.901 1.00 31.70 189 ALA A CA 1
ATOM 1464 C C . ALA A 1 189 ? 28.316 -55.687 2.832 1.00 31.70 189 ALA A C 1
ATOM 1466 O O . ALA A 1 189 ? 28.293 -55.140 1.735 1.00 31.70 189 ALA A O 1
ATOM 1467 N N . GLY A 1 190 ? 28.304 -54.881 3.898 1.00 30.42 190 GLY A N 1
ATOM 1468 C CA . GLY A 1 190 ? 28.340 -55.197 5.329 1.00 30.42 190 GLY A CA 1
ATOM 1469 C C . GLY A 1 190 ? 28.895 -54.041 6.186 1.00 30.42 190 GLY A C 1
ATOM 1470 O O . GLY A 1 190 ? 29.754 -54.290 7.021 1.00 30.42 190 GLY A O 1
ATOM 1471 N N . GLY A 1 191 ? 28.434 -52.796 5.983 1.00 28.08 191 GLY A N 1
ATOM 1472 C CA . GLY A 1 191 ? 28.848 -51.603 6.756 1.00 28.08 191 GLY A CA 1
ATOM 1473 C C . GLY A 1 191 ? 29.656 -50.555 5.964 1.00 28.08 191 GLY A C 1
ATOM 1474 O O . GLY A 1 191 ? 30.214 -50.892 4.931 1.00 28.08 191 GLY A O 1
ATOM 1475 N N . ALA A 1 192 ? 29.679 -49.304 6.467 1.00 29.53 192 ALA A N 1
ATOM 1476 C CA . ALA A 1 192 ? 30.413 -48.108 5.981 1.00 29.53 192 ALA A CA 1
ATOM 1477 C C . ALA A 1 192 ? 30.363 -47.842 4.450 1.00 29.53 192 ALA A C 1
ATOM 1479 O O . ALA A 1 192 ? 31.022 -48.512 3.672 1.00 29.53 192 ALA A O 1
ATOM 1480 N N . GLY A 1 193 ? 29.602 -46.865 3.942 1.00 29.17 193 GLY A N 1
ATOM 1481 C CA . GLY A 1 193 ? 29.952 -45.430 4.011 1.00 29.17 193 GLY A CA 1
ATOM 1482 C C . GLY A 1 193 ? 30.641 -44.992 2.696 1.00 29.17 193 GLY A C 1
ATOM 1483 O O . GLY A 1 193 ? 31.158 -45.835 1.980 1.00 29.17 193 GLY A O 1
ATOM 1484 N N . VAL A 1 194 ? 30.686 -43.731 2.257 1.00 29.98 194 VAL A N 1
ATOM 1485 C CA . VAL A 1 194 ? 30.154 -42.428 2.720 1.00 29.98 194 VAL A CA 1
ATOM 1486 C C . VAL A 1 194 ? 30.003 -41.544 1.448 1.00 29.98 194 VAL A C 1
ATOM 1488 O O . VAL A 1 194 ? 30.614 -41.861 0.434 1.00 29.98 194 VAL A O 1
ATOM 1491 N N . ALA A 1 195 ? 29.246 -40.443 1.360 1.00 31.22 195 ALA A N 1
ATOM 1492 C CA . ALA A 1 195 ? 28.471 -39.654 2.326 1.00 31.22 195 ALA A CA 1
ATOM 1493 C C . ALA A 1 195 ? 27.277 -38.953 1.623 1.00 31.22 195 ALA A C 1
ATOM 1495 O O . ALA A 1 195 ? 27.129 -39.036 0.407 1.00 31.22 195 ALA A O 1
ATOM 1496 N N . ALA A 1 196 ? 26.481 -38.187 2.378 1.00 33.78 196 ALA A N 1
ATOM 1497 C CA . ALA A 1 196 ? 25.531 -37.193 1.867 1.00 33.78 196 ALA A CA 1
ATOM 1498 C C . ALA A 1 196 ? 25.842 -35.826 2.505 1.00 33.78 196 ALA A C 1
ATOM 1500 O O . ALA A 1 196 ? 26.049 -35.747 3.715 1.00 33.78 196 ALA A O 1
ATOM 1501 N N . SER A 1 197 ? 25.901 -34.749 1.715 1.00 33.41 197 SER A N 1
ATOM 1502 C CA . SER A 1 197 ? 26.341 -33.425 2.184 1.00 33.41 197 SER A CA 1
ATOM 1503 C C . SER A 1 197 ? 25.239 -32.678 2.950 1.00 33.41 197 SER A C 1
ATOM 1505 O O . SER A 1 197 ? 24.509 -31.862 2.387 1.00 33.41 197 SER A O 1
ATOM 1507 N N . THR A 1 198 ? 25.116 -32.955 4.247 1.00 29.66 198 THR A N 1
ATOM 1508 C CA . THR A 1 198 ? 24.217 -32.243 5.167 1.00 29.66 198 THR A CA 1
ATOM 1509 C C . THR A 1 198 ? 24.769 -30.871 5.553 1.00 29.66 198 THR A C 1
ATOM 1511 O O . THR A 1 198 ? 25.859 -30.791 6.116 1.00 29.66 198 THR A O 1
ATOM 1514 N N . LEU A 1 199 ? 23.999 -29.800 5.337 1.00 31.91 199 LEU A N 1
ATOM 1515 C CA . LEU A 1 199 ? 24.313 -28.461 5.850 1.00 31.91 199 LEU A CA 1
ATOM 1516 C C . LEU A 1 199 ? 23.041 -27.601 5.974 1.00 31.91 199 LEU A C 1
ATOM 1518 O O . LEU A 1 199 ? 22.214 -27.576 5.066 1.00 31.91 199 LEU A O 1
ATOM 1522 N N . GLY A 1 200 ? 22.907 -26.856 7.076 1.00 30.70 200 GLY A N 1
ATOM 1523 C CA . GLY A 1 200 ? 22.165 -25.586 7.070 1.00 30.70 200 GLY A CA 1
ATOM 1524 C C . GLY A 1 200 ? 20.699 -25.543 7.530 1.00 30.70 200 GLY A C 1
ATOM 1525 O O . GLY A 1 200 ? 20.112 -24.467 7.454 1.00 30.70 200 GLY A O 1
ATOM 1526 N N . ARG A 1 201 ? 20.090 -26.616 8.057 1.00 39.31 201 ARG A N 1
ATOM 1527 C CA . ARG A 1 201 ? 18.896 -26.460 8.921 1.00 39.31 201 ARG A CA 1
ATOM 1528 C C . ARG A 1 201 ? 19.349 -26.392 10.379 1.00 39.31 201 ARG A C 1
ATOM 1530 O O . ARG A 1 201 ? 19.736 -27.433 10.894 1.00 39.31 201 ARG A O 1
ATOM 1537 N N . ASN A 1 202 ? 19.340 -25.190 10.972 1.00 38.09 202 ASN A N 1
ATOM 1538 C CA . ASN A 1 202 ? 19.201 -24.882 12.413 1.00 38.09 202 ASN A CA 1
ATOM 1539 C C . ASN A 1 202 ? 19.573 -23.407 12.691 1.00 38.09 202 ASN A C 1
ATOM 1541 O O . ASN A 1 202 ? 20.711 -23.115 13.034 1.00 38.09 202 ASN A O 1
ATOM 1545 N N . THR A 1 203 ? 18.619 -22.479 12.554 1.00 43.62 203 THR A N 1
ATOM 1546 C CA . THR A 1 203 ? 18.754 -21.057 12.967 1.00 43.62 203 THR A CA 1
ATOM 1547 C C . THR A 1 203 ? 17.393 -20.457 13.363 1.00 43.62 203 THR A C 1
ATOM 1549 O O . THR A 1 203 ? 17.031 -19.353 12.964 1.00 43.62 203 THR A O 1
ATOM 1552 N N . ALA A 1 204 ? 16.600 -21.211 14.132 1.00 36.19 204 ALA A N 1
ATOM 1553 C CA . ALA A 1 204 ? 15.266 -20.797 14.592 1.00 36.19 204 ALA A CA 1
ATOM 1554 C C . ALA A 1 204 ? 15.005 -21.074 16.088 1.00 36.19 204 ALA A C 1
ATOM 1556 O O . ALA A 1 204 ? 13.869 -20.956 16.533 1.00 36.19 204 ALA A O 1
ATOM 1557 N N . GLN A 1 205 ? 16.031 -21.466 16.856 1.00 37.12 205 GLN A N 1
ATOM 1558 C CA . GLN A 1 205 ? 15.879 -21.901 18.254 1.00 37.12 205 GLN A CA 1
ATOM 1559 C C . GLN A 1 205 ? 17.107 -21.558 19.127 1.00 37.12 205 GLN A C 1
ATOM 1561 O O . GLN A 1 205 ? 17.453 -22.294 20.043 1.00 37.12 205 GLN A O 1
ATOM 1566 N N . GLU A 1 206 ? 17.790 -20.445 18.829 1.00 43.97 206 GLU A N 1
ATOM 1567 C CA . GLU A 1 206 ? 18.978 -19.980 19.579 1.00 43.97 206 GLU A CA 1
ATOM 1568 C C . GLU A 1 206 ? 18.995 -18.443 19.756 1.00 43.97 206 GLU A C 1
ATOM 1570 O O . GLU A 1 206 ? 20.017 -17.780 19.613 1.00 43.97 206 GLU A O 1
ATOM 1575 N N . LEU A 1 207 ? 17.825 -17.854 20.034 1.00 41.38 207 LEU A N 1
ATOM 1576 C CA . LEU A 1 207 ? 17.681 -16.447 20.456 1.00 41.38 207 LEU A CA 1
ATOM 1577 C C . LEU A 1 207 ? 16.706 -16.256 21.636 1.00 41.38 207 LEU A C 1
ATOM 1579 O O . LEU A 1 207 ? 16.458 -15.127 22.042 1.00 41.38 207 LEU A O 1
ATOM 1583 N N . GLU A 1 208 ? 16.186 -17.340 22.219 1.00 40.72 208 GLU A N 1
ATOM 1584 C CA . GLU A 1 208 ? 15.186 -17.323 23.304 1.00 40.72 208 GLU A CA 1
ATOM 1585 C C . GLU A 1 208 ? 15.797 -17.787 24.645 1.00 40.72 208 GLU A C 1
ATOM 1587 O O . GLU A 1 208 ? 15.167 -18.442 25.468 1.00 40.72 208 GLU A O 1
ATOM 1592 N N . SER A 1 209 ? 17.087 -17.494 24.845 1.00 46.47 209 SER A N 1
ATOM 1593 C CA . SER A 1 209 ? 17.887 -17.993 25.972 1.00 46.47 209 SER A CA 1
ATOM 1594 C C . SER A 1 209 ? 18.815 -16.923 26.565 1.00 46.47 209 SER A C 1
ATOM 1596 O O . SER A 1 209 ? 20.006 -17.158 26.789 1.00 46.47 209 SER A O 1
ATOM 1598 N N . LYS A 1 210 ? 18.255 -15.731 26.808 1.00 44.25 210 LYS A N 1
ATOM 1599 C CA . LYS A 1 210 ? 18.747 -14.687 27.728 1.00 44.25 210 LYS A CA 1
ATOM 1600 C C . LYS A 1 210 ? 17.574 -13.783 28.131 1.00 44.25 210 LYS A C 1
ATOM 1602 O O . LYS A 1 210 ? 16.647 -13.618 27.352 1.00 44.25 210 LYS A O 1
ATOM 1607 N N . GLU A 1 211 ? 17.636 -13.234 29.345 1.00 42.75 211 GLU A N 1
ATOM 1608 C CA . GLU A 1 211 ? 16.599 -12.381 29.967 1.00 42.75 211 GLU A CA 1
ATOM 1609 C C . GLU A 1 211 ? 15.267 -13.069 30.343 1.00 42.75 211 GLU A C 1
ATOM 1611 O O . GLU A 1 211 ? 14.195 -12.475 30.301 1.00 42.75 211 GLU A O 1
ATOM 1616 N N . ALA A 1 212 ? 15.359 -14.294 30.872 1.00 38.28 212 ALA A N 1
ATOM 1617 C CA . ALA A 1 212 ? 14.403 -14.811 31.856 1.00 38.28 212 ALA A CA 1
ATOM 1618 C C . ALA A 1 212 ? 15.181 -15.152 33.141 1.00 38.28 212 ALA A C 1
ATOM 1620 O O . ALA A 1 212 ? 15.895 -16.153 33.178 1.00 38.28 212 ALA A O 1
ATOM 1621 N N . GLY A 1 213 ? 15.134 -14.279 34.156 1.00 33.00 213 GLY A N 1
ATOM 1622 C CA . GLY A 1 213 ? 16.029 -14.407 35.316 1.00 33.00 213 GLY A CA 1
ATOM 1623 C C . GLY A 1 213 ? 16.034 -13.241 36.308 1.00 33.00 213 GLY A C 1
ATOM 1624 O O . GLY A 1 213 ? 17.106 -12.762 36.666 1.00 33.00 213 GLY A O 1
ATOM 1625 N N . VAL A 1 214 ? 14.861 -12.795 36.767 1.00 35.91 214 VAL A N 1
ATOM 1626 C CA . VAL A 1 214 ? 14.728 -12.061 38.039 1.00 35.91 214 VAL A CA 1
ATOM 1627 C C . VAL A 1 214 ? 13.652 -12.768 38.857 1.00 35.91 214 VAL A C 1
ATOM 1629 O O . VAL A 1 214 ? 12.557 -13.027 38.362 1.00 35.91 214 VAL A O 1
ATOM 1632 N N . GLU A 1 215 ? 14.006 -13.151 40.078 1.00 34.28 215 GLU A N 1
ATOM 1633 C CA . GLU A 1 215 ? 13.265 -14.102 40.905 1.00 34.28 215 GLU A CA 1
ATOM 1634 C C . GLU A 1 215 ? 12.285 -13.390 41.851 1.00 34.28 215 GLU A C 1
ATOM 1636 O O . GLU A 1 215 ? 12.622 -12.372 42.457 1.00 34.28 215 GLU A O 1
ATOM 1641 N N . ALA A 1 216 ? 11.068 -13.926 41.983 1.00 33.56 216 ALA A N 1
ATOM 1642 C CA . ALA A 1 216 ? 10.044 -13.416 42.893 1.00 33.56 216 ALA A CA 1
ATOM 1643 C C . ALA A 1 216 ? 9.884 -14.371 44.094 1.00 33.56 216 ALA A C 1
ATOM 1645 O O . ALA A 1 216 ? 9.500 -15.524 43.888 1.00 33.56 216 ALA A O 1
ATOM 1646 N N . PRO A 1 217 ? 10.155 -13.932 45.339 1.00 34.94 217 PRO A N 1
ATOM 1647 C CA . PRO A 1 217 ? 10.060 -14.792 46.514 1.00 34.94 217 PRO A CA 1
ATOM 1648 C C . PRO A 1 217 ? 8.623 -14.910 47.045 1.00 34.94 217 PRO A C 1
ATOM 1650 O O . PRO A 1 217 ? 7.867 -13.940 47.089 1.00 34.94 217 PRO A O 1
ATOM 1653 N N . ALA A 1 218 ? 8.279 -16.102 47.531 1.00 32.41 218 ALA A N 1
ATOM 1654 C CA . ALA A 1 218 ? 7.057 -16.417 48.271 1.00 32.41 218 ALA A CA 1
ATOM 1655 C C . ALA A 1 218 ? 7.313 -17.641 49.181 1.00 32.41 218 ALA A C 1
ATOM 1657 O O . ALA A 1 218 ? 8.317 -18.328 48.999 1.00 32.41 218 ALA A O 1
ATOM 1658 N N . PRO A 1 219 ? 6.377 -18.014 50.070 1.00 40.50 219 PRO A N 1
ATOM 1659 C CA . PRO A 1 219 ? 5.814 -17.223 51.165 1.00 40.50 219 PRO A CA 1
ATOM 1660 C C . PRO A 1 219 ? 6.198 -17.830 52.541 1.00 40.50 219 PRO A C 1
ATOM 1662 O O . PRO A 1 219 ? 6.762 -18.920 52.604 1.00 40.50 219 PRO A O 1
ATOM 1665 N N . ALA A 1 220 ? 5.851 -17.176 53.659 1.00 30.64 220 ALA A N 1
ATOM 1666 C CA . ALA A 1 220 ? 6.090 -17.714 55.009 1.00 30.64 220 ALA A CA 1
ATOM 1667 C C . ALA A 1 220 ? 4.935 -17.440 55.995 1.00 30.64 220 ALA A C 1
ATOM 1669 O O . ALA A 1 220 ? 4.331 -16.370 55.971 1.00 30.64 220 ALA A O 1
ATOM 1670 N N . GLN A 1 221 ? 4.661 -18.420 56.865 1.00 32.19 221 GLN A N 1
ATOM 1671 C CA . GLN A 1 221 ? 3.713 -18.436 57.997 1.00 32.19 221 GLN A CA 1
ATOM 1672 C C . GLN A 1 221 ? 4.091 -19.609 58.939 1.00 32.19 221 GLN A C 1
ATOM 1674 O O . GLN A 1 221 ? 4.752 -20.533 58.458 1.00 32.19 221 GLN A O 1
ATOM 1679 N N . PRO A 1 222 ? 3.579 -19.708 60.187 1.00 49.44 222 PRO A N 1
ATOM 1680 C CA . PRO A 1 222 ? 3.191 -18.659 61.146 1.00 49.44 222 PRO A CA 1
ATOM 1681 C C . PRO A 1 222 ? 3.767 -18.901 62.576 1.00 49.44 222 PRO A C 1
ATOM 1683 O O . PRO A 1 222 ? 4.365 -19.936 62.850 1.00 49.44 222 PRO A O 1
ATOM 1686 N N . GLY A 1 223 ? 3.530 -17.966 63.506 1.00 30.19 223 GLY A N 1
ATOM 1687 C CA . GLY A 1 223 ? 3.763 -18.081 64.965 1.00 30.19 223 GLY A CA 1
ATOM 1688 C C . GLY A 1 223 ? 3.605 -16.692 65.607 1.00 30.19 223 GLY A C 1
ATOM 1689 O O . GLY A 1 223 ? 4.113 -15.725 65.053 1.00 30.19 223 GLY A O 1
ATOM 1690 N N . GLU A 1 224 ? 2.706 -16.434 66.560 1.00 31.61 224 GLU A N 1
ATOM 1691 C CA . GLU A 1 224 ? 2.522 -16.920 67.949 1.00 31.61 224 GLU A CA 1
ATOM 1692 C C . GLU A 1 224 ? 3.007 -15.897 69.007 1.00 31.61 224 GLU A C 1
ATOM 1694 O O . GLU A 1 224 ? 4.193 -15.711 69.247 1.00 31.61 224 GLU A O 1
ATOM 1699 N N . THR A 1 225 ? 2.012 -15.213 69.590 1.00 30.09 225 THR A N 1
ATOM 1700 C CA . THR A 1 225 ? 1.903 -14.600 70.935 1.00 30.09 225 THR A CA 1
ATOM 1701 C C . THR A 1 225 ? 3.146 -14.250 71.771 1.00 30.09 225 THR A C 1
ATOM 1703 O O . THR A 1 225 ? 3.840 -15.147 72.245 1.00 30.09 225 THR A O 1
ATOM 1706 N N . ALA A 1 226 ? 3.226 -12.979 72.203 1.00 31.23 226 ALA A N 1
ATOM 1707 C CA . ALA A 1 226 ? 3.486 -12.621 73.608 1.00 31.23 226 ALA A CA 1
ATOM 1708 C C . ALA A 1 226 ? 3.007 -11.191 73.977 1.00 31.23 226 ALA A C 1
ATOM 1710 O O . ALA A 1 226 ? 2.819 -10.331 73.120 1.00 31.23 226 ALA A O 1
ATOM 1711 N N . GLU A 1 227 ? 2.813 -11.014 75.285 1.00 31.89 227 GLU A N 1
ATOM 1712 C CA . GLU A 1 227 ? 2.622 -9.826 76.145 1.00 31.89 227 GLU A CA 1
ATOM 1713 C C . GLU A 1 227 ? 3.549 -8.610 75.873 1.00 31.89 227 GLU A C 1
ATOM 1715 O O . GLU A 1 227 ? 4.545 -8.737 75.170 1.00 31.89 227 GLU A O 1
ATOM 1720 N N . ALA A 1 228 ? 3.404 -7.425 76.491 1.00 30.02 228 ALA A N 1
ATOM 1721 C CA . ALA A 1 228 ? 2.287 -6.669 77.098 1.00 30.02 228 ALA A CA 1
ATOM 1722 C C . ALA A 1 228 ? 2.832 -5.266 77.489 1.00 30.02 228 ALA A C 1
ATOM 1724 O O . ALA A 1 228 ? 4.037 -5.115 77.691 1.00 30.02 228 ALA A O 1
ATOM 1725 N N . GLY A 1 229 ? 1.984 -4.239 77.637 1.00 32.47 229 GLY A N 1
ATOM 1726 C CA . GLY A 1 229 ? 2.437 -2.922 78.113 1.00 32.47 229 GLY A CA 1
ATOM 1727 C C . GLY A 1 229 ? 1.334 -1.864 78.188 1.00 32.47 229 GLY A C 1
ATOM 1728 O O . GLY A 1 229 ? 0.647 -1.610 77.203 1.00 32.47 229 GLY A O 1
ATOM 1729 N N . GLU A 1 230 ? 1.165 -1.249 79.358 1.00 35.56 230 GLU A N 1
ATOM 1730 C CA . GLU A 1 230 ? 0.171 -0.198 79.611 1.00 35.56 230 GLU A CA 1
ATOM 1731 C C . GLU A 1 230 ? 0.700 1.201 79.248 1.00 35.56 230 GLU A C 1
ATOM 1733 O O . GLU A 1 230 ? 1.883 1.496 79.415 1.00 35.56 230 GLU A O 1
ATOM 1738 N N . GLY A 1 231 ? -0.190 2.093 78.801 1.00 33.09 231 GLY A N 1
ATOM 1739 C CA . GLY A 1 231 ? 0.154 3.485 78.494 1.00 33.09 231 GLY A CA 1
ATOM 1740 C C . GLY A 1 231 ? -1.033 4.280 77.952 1.00 33.09 231 GLY A C 1
ATOM 1741 O O . GLY A 1 231 ? -1.295 4.272 76.754 1.00 33.09 231 GLY A O 1
ATOM 1742 N N . ALA A 1 232 ? -1.750 4.973 78.836 1.00 35.31 232 ALA A N 1
ATOM 1743 C CA . ALA A 1 232 ? -2.862 5.866 78.498 1.00 35.31 232 ALA A CA 1
ATOM 1744 C C . ALA A 1 232 ? -2.497 7.337 78.828 1.00 35.31 232 ALA A C 1
ATOM 1746 O O . ALA A 1 232 ? -1.481 7.580 79.479 1.00 35.31 232 ALA A O 1
ATOM 1747 N N . PRO A 1 233 ? -3.319 8.330 78.450 1.00 47.94 233 PRO A N 1
ATOM 1748 C CA . PRO A 1 233 ? -3.582 8.685 77.055 1.00 47.94 233 PRO A CA 1
ATOM 1749 C C . PRO A 1 233 ? -3.326 10.187 76.795 1.00 47.94 233 PRO A C 1
ATOM 1751 O O . PRO A 1 233 ? -3.339 10.999 77.719 1.00 47.94 233 PRO A O 1
ATOM 1754 N N . THR A 1 234 ? -3.195 10.589 75.529 1.00 34.62 234 THR A N 1
ATOM 1755 C CA . THR A 1 234 ? -3.292 12.004 75.123 1.00 34.62 234 THR A CA 1
ATOM 1756 C C . THR A 1 234 ? -4.236 12.183 73.937 1.00 34.62 234 THR A C 1
ATOM 1758 O O . THR A 1 234 ? -4.326 11.343 73.047 1.00 34.62 234 THR A O 1
ATOM 1761 N N . GLU A 1 235 ? -4.981 13.284 73.974 1.00 42.12 235 GLU A N 1
ATOM 1762 C CA . GLU A 1 235 ? -6.114 13.593 73.103 1.00 42.12 235 GLU A CA 1
ATOM 1763 C C . GLU A 1 235 ? -5.703 14.616 72.031 1.00 42.12 235 GLU A C 1
ATOM 1765 O O . GLU A 1 235 ? -5.292 15.728 72.360 1.00 42.12 235 GLU A O 1
ATOM 1770 N N . THR A 1 236 ? -5.826 14.261 70.748 1.00 36.75 236 THR A N 1
ATOM 1771 C CA . THR A 1 236 ? -5.667 15.197 69.620 1.00 36.75 236 THR A CA 1
ATOM 1772 C C . THR A 1 236 ? -6.691 14.911 68.530 1.00 36.75 236 THR A C 1
ATOM 1774 O O . THR A 1 236 ? -6.649 13.870 67.877 1.00 36.75 236 THR A O 1
ATOM 1777 N N . THR A 1 237 ? -7.607 15.855 68.325 1.00 43.59 237 THR A N 1
ATOM 1778 C CA . THR A 1 237 ? -8.715 15.743 67.373 1.00 43.59 237 THR A CA 1
ATOM 1779 C C . THR A 1 237 ? -8.274 16.157 65.969 1.00 43.59 237 THR A C 1
ATOM 1781 O O . THR A 1 237 ? -8.285 17.343 65.640 1.00 43.59 237 THR A O 1
ATOM 1784 N N . GLU A 1 238 ? -7.897 15.199 65.122 1.00 44.22 238 GLU A N 1
ATOM 1785 C CA . GLU A 1 238 ? -7.655 15.475 63.700 1.00 44.22 238 GLU A CA 1
ATOM 1786 C C . GLU A 1 238 ? -8.964 15.530 62.895 1.00 44.22 238 GLU A C 1
ATOM 1788 O O . GLU A 1 238 ? -9.872 14.715 63.068 1.00 44.22 238 GLU A O 1
ATOM 1793 N N . VAL A 1 239 ? -9.051 16.506 61.988 1.00 50.16 239 VAL A N 1
ATOM 1794 C CA . VAL A 1 239 ? -10.171 16.675 61.050 1.00 50.16 239 VAL A CA 1
ATOM 1795 C C . VAL A 1 239 ? -9.802 16.009 59.716 1.00 50.16 239 VAL A C 1
ATOM 1797 O O . VAL A 1 239 ? -8.718 16.291 59.203 1.00 50.16 239 VAL A O 1
ATOM 1800 N N . PRO A 1 240 ? -10.663 15.165 59.112 1.00 51.97 240 PRO A N 1
ATOM 1801 C CA . PRO A 1 240 ? -10.351 14.517 57.838 1.00 51.97 240 PRO A CA 1
ATOM 1802 C C . PRO A 1 240 ? -10.163 15.527 56.698 1.00 51.97 240 PRO A C 1
ATOM 1804 O O . PRO A 1 240 ? -11.021 16.379 56.467 1.00 51.97 240 PRO A O 1
ATOM 1807 N N . ALA A 1 241 ? -9.061 15.407 55.956 1.00 52.97 241 ALA A N 1
ATOM 1808 C CA . ALA A 1 241 ? -8.797 16.231 54.780 1.00 52.97 241 ALA A CA 1
ATOM 1809 C C . ALA A 1 241 ? -9.559 15.722 53.540 1.00 52.97 241 ALA A C 1
ATOM 1811 O O . ALA A 1 241 ? -9.577 14.526 53.248 1.00 52.97 241 ALA A O 1
ATOM 1812 N N . GLU A 1 242 ? -10.156 16.645 52.786 1.00 56.94 242 GLU A N 1
ATOM 1813 C CA . GLU A 1 242 ? -10.858 16.360 51.529 1.00 56.94 242 GLU A CA 1
ATOM 1814 C C . GLU A 1 242 ? -9.853 16.100 50.378 1.00 56.94 242 GLU A C 1
ATOM 1816 O O . GLU A 1 242 ? -8.842 16.805 50.281 1.00 56.94 242 GLU A O 1
ATOM 1821 N N . PRO A 1 243 ? -10.072 15.098 49.500 1.00 61.22 243 PRO A N 1
ATOM 1822 C CA . PRO A 1 243 ? -9.117 14.758 48.445 1.00 61.22 243 PRO A CA 1
ATOM 1823 C C . PRO A 1 243 ? -9.027 15.848 47.355 1.00 61.22 243 PRO A C 1
ATOM 1825 O O . PRO A 1 243 ? -10.049 16.388 46.927 1.00 61.22 243 PRO A O 1
ATOM 1828 N N . PRO A 1 244 ? -7.820 16.164 46.845 1.00 60.41 244 PRO A N 1
ATOM 1829 C CA . PRO A 1 244 ? -7.621 17.274 45.918 1.00 60.41 244 PRO A CA 1
ATOM 1830 C C . PRO A 1 244 ? -8.213 16.998 44.530 1.00 60.41 244 PRO A C 1
ATOM 1832 O O . PRO A 1 244 ? -7.941 15.973 43.903 1.00 60.41 244 PRO A O 1
ATOM 1835 N N . THR A 1 245 ? -8.966 17.962 44.002 1.00 61.44 245 THR A N 1
ATOM 1836 C CA . THR A 1 245 ? -9.522 17.897 42.644 1.00 61.44 245 THR A CA 1
ATOM 1837 C C . THR A 1 245 ? -8.451 18.141 41.565 1.00 61.44 245 THR A C 1
ATOM 1839 O O . THR A 1 245 ? -7.546 18.964 41.754 1.00 61.44 245 THR A O 1
ATOM 1842 N N . PRO A 1 246 ? -8.520 17.446 40.410 1.00 59.62 246 PRO A N 1
ATOM 1843 C CA . PRO A 1 246 ? -7.523 17.574 39.351 1.00 59.62 246 PRO A CA 1
ATOM 1844 C C . PRO A 1 246 ? -7.616 18.947 38.675 1.00 59.62 246 PRO A C 1
ATOM 1846 O O . PRO A 1 246 ? -8.632 19.306 38.075 1.00 59.62 246 PRO A O 1
ATOM 1849 N N . ARG A 1 247 ? -6.533 19.725 38.752 1.00 66.06 247 ARG A N 1
ATOM 1850 C CA . ARG A 1 247 ? -6.461 21.058 38.143 1.00 66.06 247 ARG A CA 1
ATOM 1851 C C . ARG A 1 247 ? -6.271 20.932 36.633 1.00 66.06 247 ARG A C 1
ATOM 1853 O O . ARG A 1 247 ? -5.331 20.293 36.170 1.00 66.06 247 ARG A O 1
ATOM 1860 N N . LYS A 1 248 ? -7.153 21.573 35.868 1.00 60.72 248 LYS A N 1
ATOM 1861 C CA . LYS A 1 248 ? -6.994 21.751 34.418 1.00 60.72 248 LYS A CA 1
ATOM 1862 C C . LYS A 1 248 ? -5.767 22.651 34.166 1.00 60.72 248 LYS A C 1
ATOM 1864 O O . LYS A 1 248 ? -5.637 23.640 34.892 1.00 60.72 248 LYS A O 1
ATOM 1869 N N . PRO A 1 249 ? -4.885 22.347 33.193 1.00 59.56 249 PRO A N 1
ATOM 1870 C CA . PRO A 1 249 ? -3.702 23.169 32.935 1.00 59.56 249 PRO A CA 1
ATOM 1871 C C . PRO A 1 249 ? -4.094 24.615 32.585 1.00 59.56 249 PRO A C 1
ATOM 1873 O O . PRO A 1 249 ? -5.151 24.826 31.971 1.00 59.56 249 PRO A O 1
ATOM 1876 N N . PRO A 1 250 ? -3.288 25.616 32.986 1.00 68.69 250 PRO A N 1
ATOM 1877 C CA . PRO A 1 250 ? -3.574 27.018 32.714 1.00 68.69 250 PRO A CA 1
ATOM 1878 C C . PRO A 1 250 ? -3.628 27.288 31.205 1.00 68.69 250 PRO A C 1
ATOM 1880 O O . PRO A 1 250 ? -2.918 26.677 30.409 1.00 68.69 250 PRO A O 1
ATOM 1883 N N . ILE A 1 251 ? -4.487 28.229 30.807 1.00 61.56 251 ILE A N 1
ATOM 1884 C CA . ILE A 1 251 ? -4.814 28.508 29.395 1.00 61.56 251 ILE A CA 1
ATOM 1885 C C . ILE A 1 251 ? -3.563 28.875 28.571 1.00 61.56 251 ILE A C 1
ATOM 1887 O O . ILE A 1 251 ? -3.492 28.557 27.384 1.00 61.56 251 ILE A O 1
ATOM 1891 N N . GLU A 1 252 ? -2.561 29.474 29.213 1.00 67.06 252 GLU A N 1
ATOM 1892 C CA . GLU A 1 252 ? -1.270 29.836 28.623 1.00 67.06 252 GLU A CA 1
ATOM 1893 C C . GLU A 1 252 ? -0.498 28.613 28.095 1.00 67.06 252 GLU A C 1
ATOM 1895 O O . GLU A 1 252 ? 0.034 28.667 26.988 1.00 67.06 252 GLU A O 1
ATOM 1900 N N . GLU A 1 253 ? -0.506 27.473 28.798 1.00 70.19 253 GLU A N 1
ATOM 1901 C CA . GLU A 1 253 ? 0.156 26.243 28.329 1.00 70.19 253 GLU A CA 1
ATOM 1902 C C . GLU A 1 253 ? -0.479 25.724 27.033 1.00 70.19 253 GLU A C 1
ATOM 1904 O O . GLU A 1 253 ? 0.226 25.366 26.088 1.00 70.19 253 GLU A O 1
ATOM 1909 N N . ALA A 1 254 ? -1.812 25.740 26.945 1.00 71.31 254 ALA A N 1
ATOM 1910 C CA . ALA A 1 254 ? -2.530 25.331 25.739 1.00 71.31 254 ALA A CA 1
ATOM 1911 C C . ALA A 1 254 ? -2.253 26.275 24.552 1.00 71.31 254 ALA A C 1
ATOM 1913 O O . ALA A 1 254 ? -2.136 25.821 23.412 1.00 71.31 254 ALA A O 1
ATOM 1914 N N . GLN A 1 255 ? -2.097 27.578 24.811 1.00 76.94 255 GLN A N 1
ATOM 1915 C CA . GLN A 1 255 ? -1.710 28.561 23.795 1.00 76.94 255 GLN A CA 1
ATOM 1916 C C . GLN A 1 255 ? -0.256 28.374 23.333 1.00 76.94 255 GLN A C 1
ATOM 1918 O O . GLN A 1 255 ? 0.008 28.443 22.133 1.00 76.94 255 GLN A O 1
ATOM 1923 N N . ILE A 1 256 ? 0.670 28.062 24.246 1.00 78.19 256 ILE A N 1
ATOM 1924 C CA . ILE A 1 256 ? 2.073 27.749 23.926 1.00 78.19 256 ILE A CA 1
ATOM 1925 C C . ILE A 1 256 ? 2.166 26.475 23.074 1.00 78.19 256 ILE A C 1
ATOM 1927 O O . ILE A 1 256 ? 2.859 26.475 22.056 1.00 78.19 256 ILE A O 1
ATOM 1931 N N . GLN A 1 257 ? 1.430 25.413 23.421 1.00 77.00 257 GLN A N 1
ATOM 1932 C CA . GLN A 1 257 ? 1.387 24.176 22.627 1.00 77.00 257 GLN A CA 1
ATOM 1933 C C . GLN A 1 257 ? 0.803 24.410 21.223 1.00 77.00 257 GLN A C 1
ATOM 1935 O O . GLN A 1 257 ? 1.343 23.907 20.236 1.00 77.00 257 GLN A O 1
ATOM 1940 N N . LEU A 1 258 ? -0.250 25.228 21.102 1.00 83.56 258 LEU A N 1
ATOM 1941 C CA . LEU A 1 258 ? -0.818 25.602 19.803 1.00 83.56 258 LEU A CA 1
ATOM 1942 C C . LEU A 1 258 ? 0.168 26.431 18.959 1.00 83.56 258 LEU A C 1
ATOM 1944 O O . LEU A 1 258 ? 0.329 26.166 17.768 1.00 83.56 258 LEU A O 1
ATOM 1948 N N . ALA A 1 259 ? 0.870 27.392 19.564 1.00 84.56 259 ALA A N 1
ATOM 1949 C CA . ALA A 1 259 ? 1.896 28.183 18.885 1.00 84.56 259 ALA A CA 1
ATOM 1950 C C . ALA A 1 259 ? 3.081 27.317 18.416 1.00 84.56 259 ALA A C 1
ATOM 1952 O O . ALA A 1 259 ? 3.566 27.488 17.295 1.00 84.56 259 ALA A O 1
ATOM 1953 N N . LEU A 1 260 ? 3.504 26.345 19.232 1.00 90.00 260 LEU A N 1
ATOM 1954 C CA . LEU A 1 260 ? 4.550 25.381 18.887 1.00 90.00 260 LEU A CA 1
ATOM 1955 C C . LEU A 1 260 ? 4.121 24.467 17.725 1.00 90.00 260 LEU A C 1
ATOM 1957 O O . LEU A 1 260 ? 4.885 24.283 16.779 1.00 90.00 260 LEU A O 1
ATOM 1961 N N . MET A 1 261 ? 2.883 23.961 17.743 1.00 88.44 261 MET A N 1
ATOM 1962 C CA . MET A 1 261 ? 2.295 23.202 16.630 1.00 88.44 261 MET A CA 1
ATOM 1963 C C . MET A 1 261 ? 2.278 24.010 15.325 1.00 88.44 261 MET A C 1
ATOM 1965 O O . MET A 1 261 ? 2.686 23.498 14.282 1.00 88.44 261 MET A O 1
ATOM 1969 N N . ILE A 1 262 ? 1.866 25.282 15.377 1.00 90.00 262 ILE A N 1
ATOM 1970 C CA . ILE A 1 262 ? 1.860 26.179 14.210 1.00 90.00 262 ILE A CA 1
ATOM 1971 C C . ILE A 1 262 ? 3.287 26.400 13.684 1.00 90.00 262 ILE A C 1
ATOM 1973 O O . ILE A 1 262 ? 3.508 26.301 12.477 1.00 90.00 262 ILE A O 1
ATOM 1977 N N . LEU A 1 263 ? 4.271 26.624 14.561 1.00 86.06 263 LEU A N 1
ATOM 1978 C CA . LEU A 1 263 ? 5.683 26.753 14.175 1.00 86.06 263 LEU A CA 1
ATOM 1979 C C . LEU A 1 263 ? 6.232 25.488 13.499 1.00 86.06 263 LEU A C 1
ATOM 1981 O O . LEU A 1 263 ? 6.926 25.597 12.488 1.00 86.06 263 LEU A O 1
ATOM 1985 N N . ILE A 1 264 ? 5.890 24.298 14.000 1.00 89.81 264 ILE A N 1
ATOM 1986 C CA . ILE A 1 264 ? 6.285 23.018 13.391 1.00 89.81 264 ILE A CA 1
ATOM 1987 C C . ILE A 1 264 ? 5.678 22.876 11.986 1.00 89.81 264 ILE A C 1
ATOM 1989 O O . ILE A 1 264 ? 6.393 22.539 11.041 1.00 89.81 264 ILE A O 1
ATOM 1993 N N . VAL A 1 265 ? 4.388 23.188 11.815 1.00 90.50 265 VAL A N 1
ATOM 1994 C CA . VAL A 1 265 ? 3.720 23.148 10.500 1.00 90.50 265 VAL A CA 1
ATOM 1995 C C . VAL A 1 265 ? 4.350 24.148 9.524 1.00 90.50 265 VAL A C 1
ATOM 1997 O O . VAL A 1 265 ? 4.634 23.787 8.381 1.00 90.50 265 VAL A O 1
ATOM 2000 N N . LEU A 1 266 ? 4.639 25.376 9.966 1.00 84.50 266 LEU A N 1
ATOM 2001 C CA . LEU A 1 266 ? 5.312 26.388 9.144 1.00 84.50 266 LEU A CA 1
ATOM 2002 C C . LEU A 1 266 ? 6.739 25.970 8.754 1.00 84.50 266 LEU A C 1
ATOM 2004 O O . LEU A 1 266 ? 7.134 26.179 7.608 1.00 84.50 266 LEU A O 1
ATOM 2008 N N . ALA A 1 267 ? 7.492 25.326 9.650 1.00 86.25 267 ALA A N 1
ATOM 2009 C CA . ALA A 1 267 ? 8.824 24.801 9.348 1.00 86.25 267 ALA A CA 1
ATOM 2010 C C . ALA A 1 267 ? 8.781 23.657 8.316 1.00 86.25 267 ALA A C 1
ATOM 2012 O O . ALA A 1 267 ? 9.587 23.637 7.383 1.00 86.25 267 ALA A O 1
ATOM 2013 N N . VAL A 1 268 ? 7.812 22.739 8.424 1.00 88.81 268 VAL A N 1
ATOM 2014 C CA . VAL A 1 268 ? 7.598 21.672 7.428 1.00 88.81 268 VAL A CA 1
ATOM 2015 C C . VAL A 1 268 ? 7.221 22.264 6.067 1.00 88.81 268 VAL A C 1
ATOM 2017 O O . VAL A 1 268 ? 7.803 21.877 5.052 1.00 88.81 268 VAL A O 1
ATOM 2020 N N . LEU A 1 269 ? 6.308 23.241 6.033 1.00 87.81 269 LEU A N 1
ATOM 2021 C CA . LEU A 1 269 ? 5.941 23.947 4.802 1.00 87.81 269 LEU A CA 1
ATOM 2022 C C . LEU A 1 269 ? 7.141 24.680 4.188 1.00 87.81 269 LEU A C 1
ATOM 2024 O O . LEU A 1 269 ? 7.359 24.563 2.985 1.00 87.81 269 LEU A O 1
ATOM 2028 N N . TYR A 1 270 ? 7.960 25.365 4.991 1.00 91.38 270 TYR A N 1
ATOM 2029 C CA . TYR A 1 270 ? 9.178 26.030 4.522 1.00 91.38 270 TYR A CA 1
ATOM 2030 C C . TYR A 1 270 ? 10.161 25.048 3.867 1.00 91.38 270 TYR A C 1
ATOM 2032 O O . TYR A 1 270 ? 10.657 25.320 2.776 1.00 91.38 270 TYR A O 1
ATOM 2040 N N . VAL A 1 271 ? 10.394 23.874 4.467 1.00 87.31 271 VAL A N 1
ATOM 2041 C CA . VAL A 1 271 ? 11.254 22.830 3.876 1.00 87.31 271 VAL A CA 1
ATOM 2042 C C . VAL A 1 271 ? 10.673 22.291 2.562 1.00 87.31 271 VAL A C 1
ATOM 2044 O O . VAL A 1 271 ? 11.426 22.043 1.618 1.00 87.31 271 VAL A O 1
ATOM 2047 N N . VAL A 1 272 ? 9.347 22.144 2.461 1.00 86.62 272 VAL A N 1
ATOM 2048 C CA . VAL A 1 272 ? 8.677 21.749 1.210 1.00 86.62 272 VAL A CA 1
ATOM 2049 C C . VAL A 1 272 ? 8.829 22.828 0.133 1.00 86.62 272 VAL A C 1
ATOM 2051 O O . VAL A 1 272 ? 9.232 22.500 -0.982 1.00 86.62 272 VAL A O 1
ATOM 2054 N N . PHE A 1 273 ? 8.578 24.102 0.450 1.00 85.69 273 PHE A N 1
ATOM 2055 C CA . PHE A 1 273 ? 8.717 25.208 -0.503 1.00 85.69 273 PHE A CA 1
ATOM 2056 C C . PHE A 1 273 ? 10.167 25.423 -0.946 1.00 85.69 273 PHE A C 1
ATOM 2058 O O . PHE A 1 273 ? 10.416 25.471 -2.146 1.00 85.69 273 PHE A O 1
ATOM 2065 N N . ALA A 1 274 ? 11.137 25.428 -0.026 1.00 80.12 274 ALA A N 1
ATOM 2066 C CA . ALA A 1 274 ? 12.557 25.522 -0.370 1.00 80.12 274 ALA A CA 1
ATOM 2067 C C . ALA A 1 274 ? 12.990 24.390 -1.322 1.00 80.12 274 ALA A C 1
ATOM 2069 O O . ALA A 1 274 ? 13.690 24.624 -2.304 1.00 80.12 274 ALA A O 1
ATOM 2070 N N . ARG A 1 275 ? 12.502 23.163 -1.094 1.00 84.94 275 ARG A N 1
ATOM 2071 C CA . ARG A 1 275 ? 12.803 22.008 -1.953 1.00 84.94 275 ARG A CA 1
ATOM 2072 C C . ARG A 1 275 ? 12.073 22.036 -3.303 1.00 84.94 275 ARG A C 1
ATOM 2074 O O . ARG A 1 275 ? 12.550 21.413 -4.252 1.00 84.94 275 ARG A O 1
ATOM 2081 N N . ILE A 1 276 ? 10.961 22.765 -3.411 1.00 78.38 276 ILE A N 1
ATOM 2082 C CA . ILE A 1 276 ? 10.309 23.095 -4.687 1.00 78.38 276 ILE A CA 1
ATOM 2083 C C . ILE A 1 276 ? 11.110 24.179 -5.422 1.00 78.38 276 ILE A C 1
ATOM 2085 O O . ILE A 1 276 ? 11.386 24.004 -6.605 1.00 78.38 276 ILE A O 1
ATOM 2089 N N . ASP A 1 277 ? 11.549 25.240 -4.745 1.00 73.31 277 ASP A N 1
ATOM 2090 C CA . ASP A 1 277 ? 12.357 26.315 -5.340 1.00 73.31 277 ASP A CA 1
ATOM 2091 C C . ASP A 1 277 ? 13.725 25.824 -5.825 1.00 73.31 277 ASP A C 1
ATOM 2093 O O . ASP A 1 277 ? 14.184 26.223 -6.895 1.00 73.31 277 ASP A O 1
ATOM 2097 N N . ASP A 1 278 ? 14.366 24.907 -5.101 1.00 78.81 278 ASP A N 1
ATOM 2098 C CA . ASP A 1 278 ? 15.597 24.253 -5.552 1.00 78.81 278 ASP A CA 1
ATOM 2099 C C . ASP A 1 278 ? 15.354 23.376 -6.788 1.00 78.81 278 ASP A C 1
ATOM 2101 O O . ASP A 1 278 ? 16.146 23.400 -7.729 1.00 78.81 278 ASP A O 1
ATOM 2105 N N . TRP A 1 279 ? 14.226 22.659 -6.846 1.00 71.88 279 TRP A N 1
ATOM 2106 C CA . TRP A 1 279 ? 13.834 21.886 -8.029 1.00 71.88 279 TRP A CA 1
ATOM 2107 C C . TRP A 1 279 ? 13.483 22.781 -9.231 1.00 71.88 279 TRP A C 1
ATOM 2109 O O . TRP A 1 279 ? 13.815 22.443 -10.366 1.00 71.88 279 TRP A O 1
ATOM 2119 N N . LEU A 1 280 ? 12.860 23.940 -8.998 1.00 72.75 280 LEU A N 1
ATOM 2120 C CA . LEU A 1 280 ? 12.561 24.936 -10.031 1.00 72.75 280 LEU A CA 1
ATOM 2121 C C . LEU A 1 280 ? 13.824 25.659 -10.521 1.00 72.75 280 LEU A C 1
ATOM 2123 O O . LEU A 1 280 ? 13.917 25.960 -11.711 1.00 72.75 280 LEU A O 1
ATOM 2127 N N . ARG A 1 281 ? 14.805 25.908 -9.643 1.00 74.25 281 ARG A N 1
ATOM 2128 C CA . ARG A 1 281 ? 16.121 26.459 -10.010 1.00 74.25 281 ARG A CA 1
ATOM 2129 C C . ARG A 1 281 ? 16.981 25.448 -10.767 1.00 74.25 281 ARG A C 1
ATOM 2131 O O . ARG A 1 281 ? 17.621 25.836 -11.732 1.00 74.25 281 ARG A O 1
ATOM 2138 N N . TYR A 1 282 ? 16.918 24.162 -10.417 1.00 70.44 282 TYR A N 1
ATOM 2139 C CA . TYR A 1 282 ? 17.571 23.067 -11.154 1.00 70.44 282 TYR A CA 1
ATOM 2140 C C . TYR A 1 282 ? 16.944 22.783 -12.539 1.00 70.44 282 TYR A C 1
ATOM 2142 O O . TYR A 1 282 ? 17.444 21.955 -13.296 1.00 70.44 282 TYR A O 1
ATOM 2150 N N . ARG A 1 283 ? 15.829 23.445 -12.882 1.00 68.19 283 ARG A N 1
ATOM 2151 C CA . ARG A 1 283 ? 15.094 23.269 -14.147 1.00 68.19 283 ARG A CA 1
ATOM 2152 C C . ARG A 1 283 ? 15.199 24.483 -15.090 1.00 68.19 283 ARG A C 1
ATOM 2154 O O . ARG A 1 283 ? 14.411 24.580 -16.031 1.00 68.19 283 ARG A O 1
ATOM 2161 N N . ARG A 1 284 ? 16.130 25.405 -14.831 1.00 51.28 284 ARG A N 1
ATOM 2162 C CA . ARG A 1 284 ? 16.512 26.503 -15.734 1.00 51.28 284 ARG A CA 1
ATOM 2163 C C . ARG A 1 284 ? 17.931 26.289 -16.247 1.00 51.28 284 ARG A C 1
ATOM 2165 O O . ARG A 1 284 ? 18.151 26.677 -17.410 1.00 51.28 284 ARG A O 1
#

Radius of gyration: 35.09 Å; chains: 1; bounding box: 48×94×117 Å

Organism: NCBI:txid1519374

InterPro domains:
  IPR002196 Glycoside hydrolase, family 24 [PF00959] (12-140)
  IPR023346 Lysozyme-like domain superfamily [SSF53955] (1-148)
  IPR023347 Lysozyme domain superfamily [G3DSA:1.10.530.40] (1-147)
  IPR033907 Endolysin/autolysin [cd00737] (7-145)
  IPR034690 Endolysin T4 type [MF_04110] (1-147)
  IPR043688 SAR-endolysin-like [MF_04136] (2-147)
  IPR051018 Bacteriophage Glycosyl Hydrolase 24 [PTHR38107] (2-147)